Protein AF-A0A418W8T3-F1 (afdb_monomer_lite)

pLDDT: mean 77.84, std 20.05, range [25.39, 96.5]

Sequence (202 aa):
MVISIMHAPGTAYYLDAPQSYYLEGHKSAGYWIGFGQTAEALGLRTGDPVKAEAFERVFRGHHPETDEALIRPYEGRREAEDATHAAPKSVSILRGLGSPEIVAEIDAAQAAAVQASLDQVFNRHAVSRRGKQGQGAPDPASLIVAVFPHADARPTDEAIGDPHLHSHAVIMNLSRAATVHGARSTAECSTIFSGKPAASTA

Organism: NCBI:txid2320859

Structure (mmCIF, N/CA/C/O backbone):
data_AF-A0A418W8T3-F1
#
_entry.id   AF-A0A418W8T3-F1
#
loop_
_atom_site.group_PDB
_atom_site.id
_atom_site.type_symbol
_atom_site.label_atom_id
_atom_site.label_alt_id
_atom_site.label_comp_id
_atom_site.label_asym_id
_atom_site.label_entity_id
_atom_site.label_seq_id
_atom_site.pdbx_PDB_ins_code
_atom_site.Cartn_x
_atom_site.Cartn_y
_atom_site.Cartn_z
_atom_site.occupancy
_atom_site.B_iso_or_equiv
_atom_site.auth_seq_id
_atom_site.auth_comp_id
_atom_site.auth_asym_id
_atom_site.auth_atom_id
_atom_site.pdbx_PDB_model_num
ATOM 1 N N . MET A 1 1 ? 15.108 -8.557 -2.097 1.00 84.19 1 MET A N 1
ATOM 2 C CA . MET A 1 1 ? 14.234 -7.430 -1.719 1.00 84.19 1 MET A CA 1
ATOM 3 C C . MET A 1 1 ? 14.644 -6.979 -0.333 1.00 84.19 1 MET A C 1
ATOM 5 O O . MET A 1 1 ? 14.900 -7.842 0.498 1.00 84.19 1 MET A O 1
ATOM 9 N N . VAL A 1 2 ? 14.758 -5.674 -0.110 1.00 88.38 2 VAL A N 1
ATOM 10 C CA . VAL A 1 2 ? 15.019 -5.089 1.214 1.00 88.38 2 VAL A CA 1
ATOM 11 C C . VAL A 1 2 ? 13.732 -4.429 1.691 1.00 88.38 2 VAL A C 1
ATOM 13 O O . VAL A 1 2 ? 13.045 -3.800 0.889 1.00 88.38 2 VAL A O 1
ATOM 16 N N . ILE A 1 3 ? 13.396 -4.601 2.969 1.00 90.75 3 ILE A N 1
ATOM 17 C CA . ILE A 1 3 ? 12.209 -3.999 3.579 1.00 90.75 3 ILE A CA 1
ATOM 18 C C . ILE A 1 3 ? 12.666 -3.065 4.692 1.00 90.75 3 ILE A C 1
ATOM 20 O O . ILE A 1 3 ? 13.369 -3.493 5.607 1.00 90.75 3 ILE A O 1
ATOM 24 N N . SER A 1 4 ? 12.239 -1.810 4.615 1.00 89.69 4 SER A N 1
ATOM 25 C CA . SER A 1 4 ? 12.441 -0.806 5.661 1.00 89.69 4 SER A CA 1
ATOM 26 C C . SER A 1 4 ? 11.093 -0.416 6.250 1.00 89.69 4 SER A C 1
ATOM 28 O O . SER A 1 4 ? 10.119 -0.312 5.511 1.00 89.69 4 SER A O 1
ATOM 30 N N . ILE A 1 5 ? 11.033 -0.206 7.567 1.00 88.69 5 ILE A N 1
ATOM 31 C CA . ILE A 1 5 ? 9.799 0.171 8.267 1.00 88.69 5 ILE A CA 1
ATOM 32 C C . ILE A 1 5 ? 9.999 1.520 8.946 1.00 88.69 5 ILE A C 1
ATOM 34 O O . ILE A 1 5 ? 10.965 1.706 9.691 1.00 88.69 5 ILE A O 1
ATOM 38 N N . MET A 1 6 ? 9.071 2.441 8.713 1.00 88.06 6 MET A N 1
ATOM 39 C CA . MET A 1 6 ? 9.019 3.734 9.386 1.00 88.06 6 MET A CA 1
ATOM 40 C C . MET A 1 6 ? 7.578 4.170 9.633 1.00 88.06 6 MET A C 1
ATOM 42 O O . MET A 1 6 ? 6.660 3.714 8.961 1.00 88.06 6 MET A O 1
ATOM 46 N N . HIS A 1 7 ? 7.391 5.123 10.542 1.00 88.31 7 HIS A N 1
ATOM 47 C CA . HIS A 1 7 ? 6.104 5.793 10.664 1.00 88.31 7 HIS A CA 1
ATOM 48 C C . HIS A 1 7 ? 5.803 6.575 9.378 1.00 88.31 7 HIS A C 1
ATOM 50 O O . HIS A 1 7 ? 6.673 7.291 8.873 1.00 88.31 7 HIS A O 1
ATOM 56 N N . ALA A 1 8 ? 4.582 6.440 8.858 1.00 87.06 8 ALA A N 1
ATOM 57 C CA . ALA A 1 8 ? 4.179 7.108 7.628 1.00 87.06 8 ALA A CA 1
ATOM 58 C C . ALA A 1 8 ? 4.178 8.644 7.817 1.00 87.06 8 ALA A C 1
ATOM 60 O O . ALA A 1 8 ? 3.508 9.136 8.723 1.00 87.06 8 ALA A O 1
ATOM 61 N N . PRO A 1 9 ? 4.874 9.426 6.969 1.00 83.94 9 PRO A N 1
ATOM 62 C CA . PRO A 1 9 ? 5.083 10.863 7.180 1.00 83.94 9 PRO A CA 1
ATOM 63 C C . PRO A 1 9 ? 3.857 11.735 6.845 1.00 83.94 9 PRO A C 1
ATOM 65 O O . PRO A 1 9 ? 3.904 12.951 7.022 1.00 83.94 9 PRO A O 1
ATOM 68 N N . GLY A 1 10 ? 2.777 11.134 6.336 1.00 87.81 10 GLY A N 1
ATOM 69 C CA . GLY A 1 10 ? 1.546 11.807 5.917 1.00 87.81 10 GLY A CA 1
ATOM 70 C C . GLY A 1 10 ? 1.099 11.384 4.518 1.00 87.81 10 GLY A C 1
ATOM 71 O O . GLY A 1 10 ? 1.853 10.778 3.763 1.00 87.81 10 GLY A O 1
ATOM 72 N N . THR A 1 11 ? -0.142 11.703 4.155 1.00 88.69 11 THR A N 1
ATOM 73 C CA . THR A 1 11 ? -0.766 11.219 2.910 1.00 88.69 11 THR A CA 1
ATOM 74 C C . THR A 1 11 ? -0.194 11.875 1.655 1.00 88.69 11 THR A C 1
ATOM 76 O O . THR A 1 11 ? 0.017 11.188 0.657 1.00 88.69 11 THR A O 1
ATOM 79 N N . ALA A 1 12 ? 0.119 13.175 1.718 1.00 86.31 12 ALA A N 1
ATOM 80 C CA . ALA A 1 12 ? 0.691 13.944 0.609 1.00 86.31 12 ALA A CA 1
ATOM 81 C C . ALA A 1 12 ? 1.987 13.320 0.068 1.00 86.31 12 ALA A C 1
ATOM 83 O O . ALA A 1 12 ? 2.211 13.302 -1.136 1.00 86.31 12 ALA A O 1
ATOM 84 N N . TYR A 1 13 ? 2.795 12.707 0.943 1.00 84.12 13 TYR A N 1
ATOM 85 C CA . TYR A 1 13 ? 4.023 12.012 0.551 1.00 84.12 13 TYR A CA 1
ATOM 86 C C . TYR A 1 13 ? 3.788 10.916 -0.505 1.00 84.12 13 TYR A C 1
ATOM 88 O O . TYR A 1 13 ? 4.636 10.709 -1.369 1.00 84.12 13 TYR A O 1
ATOM 96 N N . TYR A 1 14 ? 2.634 10.247 -0.456 1.00 86.19 14 TYR A N 1
ATOM 97 C CA . TYR A 1 14 ? 2.269 9.169 -1.378 1.00 86.19 14 TYR A CA 1
ATOM 98 C C . TYR A 1 14 ? 1.452 9.663 -2.574 1.00 86.19 14 TYR A C 1
ATOM 100 O O . TYR A 1 14 ? 1.559 9.116 -3.668 1.00 86.19 14 TYR A O 1
ATOM 108 N N . LEU A 1 15 ? 0.614 10.682 -2.366 1.00 83.06 15 LEU A N 1
ATOM 109 C CA . LEU A 1 15 ? -0.298 11.196 -3.390 1.00 83.06 15 LEU A CA 1
ATOM 110 C C . LEU A 1 15 ? 0.385 12.155 -4.375 1.00 83.06 15 LEU A C 1
ATOM 112 O O . LEU A 1 15 ? 0.012 12.180 -5.548 1.00 83.06 15 LEU A O 1
ATOM 116 N N . ASP A 1 16 ? 1.397 12.894 -3.914 1.00 74.75 16 ASP A N 1
ATOM 117 C CA . ASP A 1 16 ? 2.119 13.900 -4.703 1.00 74.75 16 ASP A CA 1
ATOM 118 C C . ASP A 1 16 ? 3.418 13.354 -5.319 1.00 74.75 16 ASP A C 1
ATOM 120 O O . ASP A 1 16 ? 4.233 14.122 -5.838 1.00 74.75 16 ASP A O 1
ATOM 124 N N . ALA A 1 17 ? 3.642 12.036 -5.261 1.00 63.00 17 ALA A N 1
ATOM 125 C CA . ALA A 1 17 ? 4.843 11.428 -5.816 1.00 63.00 17 ALA A CA 1
ATOM 126 C C . ALA A 1 17 ? 4.962 11.763 -7.322 1.00 63.00 17 ALA A C 1
ATOM 128 O O . ALA A 1 17 ? 4.008 11.550 -8.083 1.00 63.00 17 ALA A O 1
ATOM 129 N N . PRO A 1 18 ? 6.104 12.328 -7.764 1.00 55.75 18 PRO A N 1
ATOM 130 C CA . PRO A 1 18 ? 6.276 12.758 -9.143 1.00 55.75 18 PRO A CA 1
ATOM 131 C C . PRO A 1 18 ? 6.138 11.573 -10.103 1.00 55.75 18 PRO A C 1
ATOM 133 O O . PRO A 1 18 ? 6.501 10.442 -9.778 1.00 55.75 18 PRO A O 1
ATOM 136 N N . GLN A 1 19 ? 5.607 11.841 -11.300 1.00 55.88 19 GLN A N 1
ATOM 137 C CA . GLN A 1 19 ? 5.562 10.842 -12.366 1.00 55.88 19 GLN A CA 1
ATOM 138 C C . GLN A 1 19 ? 6.975 10.338 -12.644 1.00 55.88 19 GLN A C 1
ATOM 140 O O . GLN A 1 19 ? 7.906 11.134 -12.772 1.00 55.88 19 GLN A O 1
ATOM 145 N N . SER A 1 20 ? 7.115 9.019 -12.728 1.00 52.62 20 SER A N 1
ATOM 146 C CA . SER A 1 20 ? 8.399 8.422 -13.055 1.00 52.62 20 SER A CA 1
ATOM 147 C C . SER A 1 20 ? 8.806 8.841 -14.464 1.00 52.62 20 SER A C 1
ATOM 149 O O . SER A 1 20 ? 8.038 8.694 -15.410 1.00 52.62 20 SER A O 1
ATOM 151 N N . TYR A 1 21 ? 10.011 9.389 -14.595 1.00 45.41 21 TYR A N 1
ATOM 152 C CA . TYR A 1 21 ? 10.530 9.892 -15.868 1.00 45.41 21 TYR A CA 1
ATOM 153 C C . TYR A 1 21 ? 10.888 8.743 -16.825 1.00 45.41 21 TYR A C 1
ATOM 155 O O . TYR A 1 21 ? 10.818 8.902 -18.039 1.00 45.41 21 TYR A O 1
ATOM 163 N N . TYR A 1 22 ? 11.201 7.560 -16.282 1.00 48.03 22 TYR A N 1
ATOM 164 C CA . TYR A 1 22 ? 11.396 6.320 -17.047 1.00 48.03 22 TYR A CA 1
ATOM 165 C C . TYR A 1 22 ? 10.073 5.643 -17.433 1.00 48.03 22 TYR A C 1
ATOM 167 O O . TYR A 1 22 ? 10.073 4.644 -18.150 1.00 48.03 22 TYR A O 1
ATOM 175 N N . LEU A 1 23 ? 8.944 6.162 -16.947 1.00 52.69 23 LEU A N 1
ATOM 176 C CA . LEU A 1 23 ? 7.606 5.685 -17.258 1.00 52.69 23 LEU A CA 1
ATOM 177 C C . LEU A 1 23 ? 6.847 6.783 -17.993 1.00 52.69 23 LEU A C 1
ATOM 179 O O . LEU A 1 23 ? 6.139 7.587 -17.387 1.00 52.69 23 LEU A O 1
ATOM 183 N N . GLU A 1 24 ? 6.941 6.794 -19.320 1.00 40.78 24 GLU A N 1
ATOM 184 C CA . GLU A 1 24 ? 6.009 7.574 -20.130 1.00 40.78 24 GLU A CA 1
ATOM 185 C C . GLU A 1 24 ? 4.562 7.149 -19.795 1.00 40.78 24 GLU A C 1
ATOM 187 O O . GLU A 1 24 ? 4.090 6.087 -20.190 1.00 40.78 24 GLU A O 1
ATOM 192 N N . GLY A 1 25 ? 3.840 7.980 -19.034 1.00 40.31 25 GLY A N 1
ATOM 193 C CA . GLY A 1 25 ? 2.374 8.001 -19.036 1.00 40.31 25 GLY A CA 1
ATOM 194 C C . GLY A 1 25 ? 1.603 7.282 -17.921 1.00 40.31 25 GLY A C 1
ATOM 195 O O . GLY A 1 25 ? 0.379 7.410 -17.902 1.00 40.31 25 GLY A O 1
ATOM 196 N N . HIS A 1 26 ? 2.225 6.607 -16.949 1.00 40.75 26 HIS A N 1
ATOM 197 C CA . HIS A 1 26 ? 1.463 5.882 -15.915 1.00 40.75 26 HIS A CA 1
ATOM 198 C C . HIS A 1 26 ? 1.590 6.506 -14.516 1.00 40.75 26 HIS A C 1
ATOM 200 O O . HIS A 1 26 ? 2.509 6.206 -13.759 1.00 40.75 26 HIS A O 1
ATOM 206 N N . LYS A 1 27 ? 0.604 7.334 -14.125 1.00 49.41 27 LYS A N 1
ATOM 207 C CA . LYS A 1 27 ? 0.299 7.538 -12.698 1.00 49.41 27 LYS A CA 1
ATOM 208 C C . LYS A 1 27 ? -0.245 6.213 -12.175 1.00 49.41 27 LYS A C 1
ATOM 210 O O . LYS A 1 27 ? -1.415 5.911 -12.406 1.00 49.41 27 LYS A O 1
ATOM 215 N N . SER A 1 28 ? 0.576 5.415 -11.502 1.00 53.84 28 SER A N 1
ATOM 216 C CA . SER A 1 28 ? 0.028 4.307 -10.729 1.00 53.84 28 SER A CA 1
ATOM 217 C C . SER A 1 28 ? -0.728 4.912 -9.551 1.00 53.84 28 SER A C 1
ATOM 219 O O . SER A 1 28 ? -0.133 5.217 -8.520 1.00 53.84 28 SER A O 1
ATOM 221 N 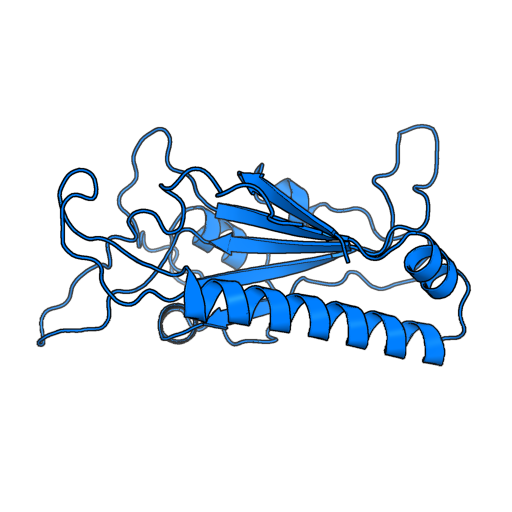N . ALA A 1 29 ? -2.043 5.093 -9.694 1.00 70.38 29 ALA A N 1
ATOM 222 C CA . ALA A 1 29 ? -2.899 5.151 -8.519 1.00 70.38 29 ALA A CA 1
ATOM 223 C C . ALA A 1 29 ? -2.557 3.904 -7.694 1.00 70.38 29 ALA A C 1
ATOM 225 O O . ALA A 1 29 ? -2.534 2.803 -8.246 1.00 70.38 29 ALA A O 1
ATOM 226 N N . GLY A 1 30 ? -2.182 4.071 -6.424 1.00 88.88 30 GLY A N 1
ATOM 227 C CA . GLY A 1 30 ? -1.897 2.927 -5.559 1.00 88.88 30 GLY A CA 1
ATOM 228 C C . GLY A 1 30 ? -3.081 1.956 -5.525 1.00 88.88 30 GLY A C 1
ATOM 229 O O . GLY A 1 30 ? -4.161 2.271 -6.020 1.00 88.88 30 GLY A O 1
ATOM 230 N N . TYR A 1 31 ? -2.922 0.787 -4.925 1.00 94.62 31 TYR A N 1
ATOM 231 C CA . TYR A 1 31 ? -4.007 -0.190 -4.803 1.00 94.62 31 TYR A CA 1
ATOM 232 C C . TYR A 1 31 ? -4.175 -0.662 -3.364 1.00 94.62 31 TYR A C 1
ATOM 234 O O . TYR A 1 31 ? -3.232 -0.654 -2.571 1.00 94.62 31 TYR A O 1
ATOM 242 N N . TRP A 1 32 ? -5.397 -1.050 -3.011 1.00 96.12 32 TRP A N 1
ATOM 243 C CA . TRP A 1 32 ? -5.692 -1.582 -1.686 1.00 96.12 32 TRP A CA 1
ATOM 244 C C . TRP A 1 32 ? -5.327 -3.061 -1.579 1.00 96.12 32 TRP A C 1
ATOM 246 O O . TRP A 1 32 ? -5.514 -3.833 -2.519 1.00 96.12 32 TRP A O 1
ATOM 256 N N . ILE A 1 33 ? -4.882 -3.472 -0.395 1.00 96.44 33 ILE A N 1
ATOM 257 C CA . ILE A 1 33 ? -4.832 -4.866 0.042 1.00 96.44 33 ILE A CA 1
ATOM 258 C C . ILE A 1 33 ? -5.527 -4.951 1.402 1.00 96.44 33 ILE A C 1
ATOM 260 O O . ILE A 1 33 ? -5.154 -4.264 2.356 1.00 96.44 33 ILE A O 1
ATOM 264 N N . GLY A 1 34 ? -6.558 -5.787 1.482 1.00 93.69 34 GLY A N 1
ATOM 265 C CA . GLY A 1 34 ? -7.292 -6.074 2.707 1.00 93.69 34 GLY A CA 1
ATOM 266 C C . GLY A 1 34 ? -6.943 -7.441 3.285 1.00 93.69 34 GLY A C 1
ATOM 267 O O . GLY A 1 34 ? -6.899 -8.432 2.561 1.00 93.69 34 GLY A O 1
ATOM 268 N N . PHE A 1 35 ? -6.765 -7.495 4.603 1.00 89.94 35 PHE A N 1
ATOM 269 C CA . PHE A 1 35 ? -6.620 -8.726 5.373 1.00 89.94 35 PHE A CA 1
ATOM 270 C C . PHE A 1 35 ? -7.688 -8.791 6.457 1.00 89.94 35 PHE A C 1
ATOM 272 O O . PHE A 1 35 ? -7.831 -7.863 7.259 1.00 89.94 35 PHE A O 1
ATOM 279 N N . GLY A 1 36 ? -8.423 -9.898 6.507 1.00 86.44 36 GLY A N 1
ATOM 280 C CA . GLY A 1 36 ? -9.580 -10.025 7.384 1.00 86.44 36 GLY A CA 1
ATOM 281 C C . GLY A 1 36 ? -10.720 -9.080 6.985 1.00 86.44 36 GLY A C 1
ATOM 282 O O . GLY A 1 36 ? -10.881 -8.719 5.824 1.00 86.44 36 GLY A O 1
ATOM 283 N N . GLN A 1 37 ? -11.532 -8.686 7.960 1.00 83.56 37 GLN A N 1
ATOM 284 C CA . GLN A 1 37 ? -12.863 -8.111 7.727 1.00 83.56 37 GLN A CA 1
ATOM 285 C C . GLN A 1 37 ? -12.901 -6.575 7.656 1.00 83.56 37 GLN A C 1
ATOM 287 O O . GLN A 1 37 ? -13.933 -6.002 7.310 1.00 83.56 37 GLN A O 1
ATOM 292 N N . THR A 1 38 ? -11.820 -5.872 8.029 1.00 86.50 38 THR A N 1
ATOM 293 C CA . THR A 1 38 ? -11.839 -4.395 8.085 1.00 86.50 38 THR A CA 1
ATOM 294 C C . THR A 1 38 ? -12.054 -3.788 6.707 1.00 86.50 38 THR A C 1
ATOM 296 O O . THR A 1 38 ? -12.900 -2.912 6.574 1.00 86.50 38 THR A O 1
ATOM 299 N N . ALA A 1 39 ? -11.303 -4.245 5.702 1.00 90.19 39 ALA A N 1
ATOM 300 C CA . ALA A 1 39 ? -11.353 -3.682 4.356 1.00 90.19 39 ALA A CA 1
ATOM 301 C C . ALA A 1 39 ? -12.748 -3.857 3.735 1.00 90.19 39 ALA A C 1
ATOM 303 O O . ALA A 1 39 ? -13.360 -2.879 3.311 1.00 90.19 39 ALA A O 1
ATOM 304 N N . GLU A 1 40 ? -13.295 -5.075 3.809 1.00 88.75 40 GLU A N 1
ATOM 305 C CA . GLU A 1 40 ? -14.645 -5.404 3.338 1.00 88.75 40 GLU A CA 1
ATOM 306 C C . GLU A 1 40 ? -15.715 -4.537 4.012 1.00 88.75 40 GLU A C 1
ATOM 308 O O . GLU A 1 40 ? -16.553 -3.942 3.339 1.00 88.75 40 GLU A O 1
ATOM 313 N N . ALA A 1 41 ? -15.651 -4.385 5.336 1.00 87.31 41 ALA A N 1
ATOM 314 C CA . ALA A 1 41 ? -16.610 -3.575 6.080 1.00 87.31 41 ALA A CA 1
ATOM 315 C C . ALA A 1 41 ? -16.510 -2.063 5.805 1.00 87.31 41 ALA A C 1
ATOM 317 O O . ALA A 1 41 ? -17.411 -1.327 6.200 1.00 87.31 41 ALA A O 1
ATOM 318 N N . LEU A 1 42 ? -15.423 -1.601 5.181 1.00 88.81 42 LEU A N 1
ATOM 319 C CA . LEU A 1 42 ? -15.253 -0.225 4.707 1.00 88.81 42 LEU A CA 1
ATOM 320 C C . LEU A 1 42 ? -15.481 -0.092 3.193 1.00 88.81 42 LEU A C 1
ATOM 322 O O . LEU A 1 42 ? -15.266 0.987 2.646 1.00 88.81 42 LEU A O 1
ATOM 326 N N . GLY A 1 43 ? -15.872 -1.172 2.508 1.00 92.62 43 GLY A N 1
ATOM 327 C CA . GLY A 1 43 ? -16.051 -1.185 1.056 1.00 92.62 43 GLY A CA 1
ATOM 328 C C . GLY A 1 43 ? -14.745 -1.083 0.257 1.00 92.62 43 GLY A C 1
ATOM 329 O O . GLY A 1 43 ? -14.784 -0.780 -0.932 1.00 92.62 43 GLY A O 1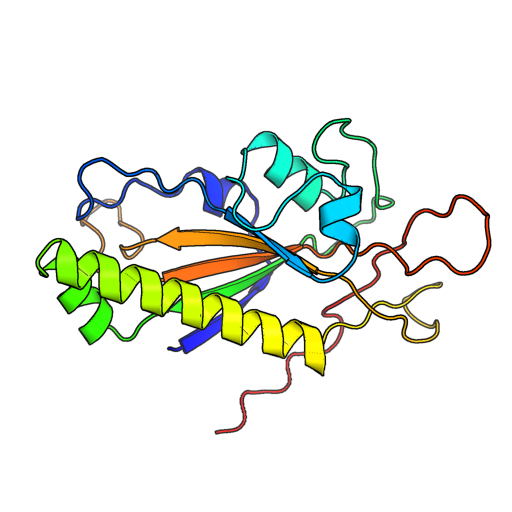
ATOM 330 N N . LEU A 1 44 ? -13.587 -1.329 0.879 1.00 93.50 44 LEU A N 1
ATOM 331 C CA . LEU A 1 44 ? -12.277 -1.300 0.224 1.00 93.50 44 LEU A CA 1
ATOM 332 C C . LEU A 1 44 ? -11.905 -2.717 -0.221 1.00 93.50 44 LEU A C 1
ATOM 334 O O . LEU A 1 44 ? -11.637 -3.580 0.616 1.00 93.50 44 LEU A O 1
ATOM 338 N N . ARG A 1 45 ? -11.892 -2.980 -1.531 1.00 94.25 45 ARG A N 1
ATOM 339 C CA . ARG A 1 45 ? -11.579 -4.316 -2.064 1.00 94.25 45 ARG A CA 1
ATOM 340 C C . ARG A 1 45 ? -10.115 -4.406 -2.473 1.00 94.25 45 ARG A C 1
ATOM 342 O O . ARG A 1 45 ? -9.554 -3.457 -3.015 1.00 94.25 45 ARG A O 1
ATOM 349 N N . THR A 1 46 ? -9.500 -5.564 -2.244 1.00 94.62 46 THR A N 1
ATOM 350 C CA . THR A 1 46 ? -8.128 -5.823 -2.697 1.00 94.62 46 THR A CA 1
ATOM 351 C C . THR A 1 46 ? -8.026 -5.655 -4.213 1.00 94.62 46 THR A C 1
ATOM 353 O O . THR A 1 46 ? -8.837 -6.207 -4.954 1.00 94.62 46 THR A O 1
ATOM 356 N N . GLY A 1 47 ? -7.031 -4.891 -4.660 1.00 92.56 47 GLY A N 1
ATOM 357 C CA . GLY A 1 47 ? -6.802 -4.549 -6.063 1.00 92.56 47 GLY A CA 1
ATOM 358 C C . GLY A 1 47 ? -7.552 -3.306 -6.552 1.00 92.56 47 GLY A C 1
ATOM 359 O O . GLY A 1 47 ? -7.216 -2.802 -7.622 1.00 92.56 47 GLY A O 1
ATOM 360 N N . ASP A 1 48 ? -8.516 -2.768 -5.792 1.00 93.31 48 ASP A N 1
ATOM 361 C CA . ASP A 1 48 ? -9.161 -1.506 -6.168 1.00 93.31 48 ASP A CA 1
ATOM 362 C C . ASP A 1 48 ? -8.157 -0.342 -6.077 1.00 93.31 48 ASP A C 1
ATOM 364 O O . ASP A 1 48 ? -7.337 -0.301 -5.149 1.00 93.31 48 ASP A O 1
ATOM 368 N N . PRO A 1 49 ? -8.242 0.642 -6.993 1.00 92.94 49 PRO A N 1
ATOM 369 C CA . PRO A 1 49 ? -7.377 1.808 -6.957 1.00 92.94 49 PRO A CA 1
ATOM 370 C C . PRO A 1 49 ? -7.648 2.668 -5.718 1.00 92.94 49 PRO A C 1
ATOM 372 O O . PRO A 1 49 ? -8.788 2.907 -5.305 1.00 92.94 49 PRO A O 1
ATOM 375 N N . VAL A 1 50 ? -6.572 3.201 -5.158 1.00 93.19 50 VAL A N 1
ATOM 376 C CA . VAL A 1 50 ? -6.576 4.125 -4.035 1.00 93.19 50 VAL A CA 1
ATOM 377 C C . VAL A 1 50 ? -7.006 5.500 -4.534 1.00 93.19 50 VAL A C 1
ATOM 379 O O . VAL A 1 50 ? -6.296 6.172 -5.281 1.00 93.19 50 VAL A O 1
ATOM 382 N N . LYS A 1 51 ? -8.188 5.939 -4.096 1.00 92.25 51 LYS A N 1
ATOM 383 C CA . LYS A 1 51 ? -8.650 7.320 -4.271 1.00 92.25 51 LYS A CA 1
ATOM 384 C C . LYS A 1 51 ? -8.036 8.195 -3.179 1.00 92.25 51 LYS A C 1
ATOM 386 O O . LYS A 1 51 ? -8.088 7.811 -2.011 1.00 92.25 51 LYS A O 1
ATOM 391 N N . ALA A 1 52 ? -7.531 9.373 -3.548 1.00 90.62 52 ALA A N 1
ATOM 392 C CA . ALA A 1 52 ? -6.881 10.313 -2.628 1.00 90.62 52 ALA A CA 1
ATOM 393 C C . ALA A 1 52 ? -7.728 10.597 -1.375 1.00 90.62 52 ALA A C 1
ATOM 395 O O . ALA A 1 52 ? -7.290 10.346 -0.258 1.00 90.62 52 ALA A O 1
ATOM 396 N N . GLU A 1 53 ? -8.982 11.006 -1.562 1.00 92.19 53 GLU A N 1
ATOM 397 C CA . GLU A 1 53 ? -9.882 11.352 -0.456 1.00 92.19 53 GLU A CA 1
ATOM 398 C C . GLU A 1 53 ? -10.168 10.159 0.473 1.00 92.19 53 GLU A C 1
ATOM 400 O O . GLU A 1 53 ? -10.130 10.288 1.696 1.00 92.19 53 GLU A O 1
ATOM 405 N N . ALA A 1 54 ? -10.378 8.965 -0.093 1.00 93.75 54 ALA A N 1
ATOM 406 C CA . ALA A 1 54 ? -10.580 7.748 0.691 1.00 93.75 54 ALA A CA 1
ATOM 407 C C . ALA A 1 54 ? -9.325 7.384 1.502 1.00 93.75 54 ALA A C 1
ATOM 409 O O . ALA A 1 54 ? -9.431 7.041 2.679 1.00 93.75 54 ALA A O 1
ATOM 410 N N . PHE A 1 55 ? -8.140 7.492 0.895 1.00 94.31 55 PHE A N 1
ATOM 411 C CA . PHE A 1 55 ? -6.865 7.254 1.569 1.00 94.31 55 PHE A CA 1
ATOM 412 C C . PHE A 1 55 ? -6.658 8.211 2.738 1.00 94.31 55 PHE A C 1
ATOM 414 O O . PHE A 1 55 ? -6.372 7.769 3.847 1.00 94.31 55 PHE A O 1
ATOM 421 N N . GLU A 1 56 ? -6.871 9.508 2.521 1.00 94.19 56 GLU A N 1
ATOM 422 C CA . GLU A 1 56 ? -6.713 10.517 3.564 1.00 94.19 56 GLU A CA 1
ATOM 423 C C . GLU A 1 56 ? -7.674 10.328 4.736 1.00 94.19 56 GLU A C 1
ATOM 425 O O . GLU A 1 56 ? -7.295 10.552 5.889 1.00 94.19 56 GLU A O 1
ATOM 430 N N . ARG A 1 57 ? -8.922 9.940 4.460 1.00 94.50 57 ARG A N 1
ATOM 431 C CA . ARG A 1 57 ? -9.916 9.643 5.498 1.00 94.50 57 ARG A CA 1
ATOM 432 C C . ARG A 1 57 ? -9.505 8.430 6.316 1.00 94.50 57 ARG A C 1
ATOM 434 O O . ARG A 1 57 ? -9.414 8.515 7.539 1.00 94.50 57 ARG A O 1
ATOM 441 N N . VAL A 1 58 ? -9.166 7.326 5.654 1.00 93.12 58 VAL A N 1
ATOM 442 C CA . VAL A 1 58 ? -8.743 6.095 6.337 1.00 93.12 58 VAL A CA 1
ATOM 443 C C . VAL A 1 58 ? -7.472 6.329 7.159 1.00 93.12 58 VAL A C 1
ATOM 445 O O . VAL A 1 58 ? -7.411 5.900 8.311 1.00 93.12 58 VAL A O 1
ATOM 448 N N . PHE A 1 59 ? -6.504 7.085 6.632 1.00 92.31 59 PHE A N 1
ATOM 449 C CA . PHE A 1 59 ? -5.276 7.464 7.340 1.00 92.31 59 PHE A CA 1
ATOM 450 C C . PHE A 1 59 ? -5.585 8.203 8.654 1.00 92.31 59 PHE A C 1
ATOM 452 O O . PHE A 1 59 ? -5.076 7.861 9.728 1.00 92.31 59 PHE A O 1
ATOM 459 N N . ARG A 1 60 ? -6.527 9.152 8.614 1.00 90.50 60 ARG A N 1
ATOM 460 C CA . ARG A 1 60 ? -7.021 9.883 9.794 1.00 90.50 60 ARG A CA 1
ATOM 461 C C . ARG A 1 60 ? -7.900 9.042 10.731 1.00 90.50 60 ARG A C 1
ATOM 463 O O . ARG A 1 60 ? -8.188 9.483 11.838 1.00 90.50 60 ARG A O 1
ATOM 470 N N . GLY A 1 61 ? -8.266 7.819 10.346 1.00 89.75 61 GLY A N 1
ATOM 471 C CA . GLY A 1 61 ? -9.115 6.926 11.137 1.00 89.75 61 GLY A CA 1
ATOM 472 C C . GLY A 1 61 ? -10.613 7.143 10.907 1.00 89.75 61 GLY A C 1
ATOM 473 O O . GLY A 1 61 ? -11.401 6.971 11.835 1.00 89.75 61 GLY A O 1
ATOM 474 N N . HIS A 1 62 ? -11.000 7.547 9.697 1.00 91.44 62 HIS A N 1
ATOM 475 C CA . HIS A 1 62 ? -12.376 7.816 9.280 1.00 91.44 62 HIS A CA 1
ATOM 476 C C . HIS A 1 62 ? -12.843 6.836 8.197 1.00 91.44 62 HIS A C 1
ATOM 478 O O . HIS A 1 62 ? -12.038 6.210 7.502 1.00 91.44 62 HIS A O 1
ATOM 484 N N . HIS A 1 63 ? -14.160 6.703 8.044 1.00 92.38 63 HIS A N 1
ATOM 485 C CA . HIS A 1 63 ? -14.765 5.905 6.986 1.00 92.38 63 HIS A CA 1
ATOM 486 C C . HIS A 1 63 ? -14.449 6.518 5.608 1.00 92.38 63 HIS A C 1
ATOM 488 O O . HIS A 1 63 ? -14.643 7.722 5.428 1.00 92.38 63 HIS A O 1
ATOM 494 N N . PRO A 1 64 ? -14.012 5.725 4.607 1.00 93.56 64 PRO A N 1
ATOM 495 C CA . PRO A 1 64 ? -13.553 6.254 3.316 1.00 93.56 64 PRO A CA 1
ATOM 496 C C . PRO A 1 64 ? -14.634 7.033 2.550 1.00 93.56 64 PRO A C 1
ATOM 498 O O . PRO A 1 64 ? -14.331 8.024 1.888 1.00 93.56 64 PRO A O 1
ATOM 501 N N . GLU A 1 65 ? -15.897 6.613 2.652 1.00 93.44 65 GLU A N 1
ATOM 502 C CA . GLU A 1 65 ? -17.016 7.259 1.947 1.00 93.44 65 GLU A CA 1
ATOM 503 C C . GLU A 1 65 ? -17.743 8.334 2.768 1.00 93.44 65 GLU A C 1
ATOM 505 O O . GLU A 1 65 ? -17.917 9.449 2.286 1.00 93.44 65 GLU A O 1
ATOM 510 N N . THR A 1 66 ? -18.169 8.017 3.996 1.00 93.00 66 THR A N 1
ATOM 511 C CA . THR A 1 66 ? -19.023 8.892 4.818 1.00 93.00 66 THR A CA 1
ATOM 512 C C . THR A 1 66 ? -18.259 9.891 5.683 1.00 93.00 66 THR A C 1
ATOM 514 O O . THR A 1 66 ? -18.888 10.766 6.270 1.00 93.00 66 THR A O 1
ATOM 517 N N . ASP A 1 67 ? -16.935 9.748 5.797 1.00 93.75 67 ASP A N 1
ATOM 518 C CA . ASP A 1 67 ? -16.077 10.532 6.697 1.00 93.75 67 ASP A CA 1
ATOM 519 C C . ASP A 1 67 ? -16.430 10.408 8.194 1.00 93.75 67 ASP A C 1
ATOM 521 O O . ASP A 1 67 ? -15.981 11.193 9.030 1.00 93.75 67 ASP A O 1
ATOM 525 N N . GLU A 1 68 ? -17.227 9.403 8.566 1.00 89.25 68 GLU A N 1
ATOM 526 C CA . GLU A 1 68 ? -17.539 9.121 9.965 1.00 89.25 68 GLU A CA 1
ATOM 527 C C . GLU A 1 68 ? -16.274 8.672 10.710 1.00 89.25 68 GLU A C 1
ATOM 529 O O . GLU A 1 68 ? -15.542 7.796 10.244 1.00 89.25 68 GLU A O 1
ATOM 534 N N . ALA A 1 69 ? -16.024 9.245 11.889 1.00 86.81 69 ALA A N 1
ATOM 535 C CA . ALA A 1 69 ? -14.886 8.868 12.718 1.00 86.81 69 ALA A CA 1
ATOM 536 C C . ALA A 1 69 ? -15.017 7.410 13.199 1.00 86.81 69 ALA A C 1
ATOM 538 O O . ALA A 1 69 ? -15.940 7.060 13.934 1.00 86.81 69 ALA A O 1
ATOM 539 N N . LEU A 1 70 ? -14.057 6.563 12.822 1.00 83.19 70 LEU A N 1
ATOM 540 C CA . LEU A 1 70 ? -13.985 5.158 13.243 1.00 83.19 70 LEU A CA 1
ATOM 541 C C . LEU A 1 70 ? -13.144 4.986 14.510 1.00 83.19 70 LEU A C 1
ATOM 543 O O . LEU A 1 70 ? -13.318 4.020 15.253 1.00 83.19 70 LEU A O 1
ATOM 547 N N . ILE A 1 71 ? -12.226 5.924 14.747 1.00 78.88 71 ILE A N 1
ATOM 548 C CA . ILE A 1 71 ? -11.334 5.966 15.902 1.00 78.88 71 ILE A CA 1
ATOM 549 C C . ILE A 1 71 ? -11.570 7.281 16.645 1.00 78.88 71 ILE A C 1
ATOM 551 O O . ILE A 1 71 ? -11.756 8.334 16.037 1.00 78.88 71 ILE A O 1
ATOM 555 N N . ARG A 1 72 ? -11.539 7.238 17.980 1.00 77.00 72 ARG A N 1
ATOM 556 C CA . ARG A 1 72 ? -11.553 8.462 18.790 1.00 77.00 72 ARG A CA 1
ATOM 557 C C . ARG A 1 72 ? -10.228 9.211 18.618 1.00 77.00 72 ARG A C 1
ATOM 559 O O . ARG A 1 72 ? -9.181 8.590 18.799 1.00 77.00 72 ARG A O 1
ATOM 566 N N . PRO A 1 73 ? -10.243 10.519 18.327 1.00 73.94 73 PRO A N 1
ATOM 567 C CA . PRO A 1 73 ? -9.014 11.287 18.192 1.00 73.94 73 PRO A CA 1
ATOM 568 C C . PRO A 1 73 ? -8.280 11.372 19.535 1.00 73.94 73 PRO A C 1
ATOM 570 O O . PRO A 1 73 ? -8.896 11.571 20.584 1.00 73.94 73 PRO A O 1
ATOM 573 N N . TYR A 1 74 ? -6.958 11.228 19.496 1.00 77.44 74 TYR A N 1
ATOM 574 C CA . TYR A 1 74 ? -6.063 11.471 20.624 1.00 77.44 74 TYR A CA 1
ATOM 575 C C . TYR A 1 74 ? -4.709 11.968 20.108 1.00 77.44 74 TYR A C 1
ATOM 577 O O . TYR A 1 74 ? -4.316 11.677 18.978 1.00 77.44 74 TYR A O 1
ATOM 585 N N . GLU A 1 75 ? -4.008 12.745 20.930 1.00 79.19 75 GLU A N 1
ATOM 586 C CA . GLU A 1 75 ? -2.724 13.343 20.567 1.00 79.19 75 GLU A CA 1
ATOM 587 C C . GLU A 1 75 ? -1.616 12.284 20.461 1.00 79.19 75 GLU A C 1
ATOM 589 O O . GLU A 1 75 ? -1.545 11.357 21.270 1.00 79.19 75 GLU A O 1
ATOM 594 N N . GLY A 1 76 ? -0.750 12.411 19.450 1.00 77.88 76 GLY A N 1
ATOM 595 C CA . GLY A 1 76 ? 0.345 11.465 19.217 1.00 77.88 76 GLY A CA 1
ATOM 596 C C . GLY A 1 76 ? -0.109 10.093 18.709 1.00 77.88 76 GLY A C 1
ATOM 597 O O . GLY A 1 76 ? 0.611 9.103 18.877 1.00 77.88 76 GLY A O 1
ATOM 598 N N . ARG A 1 77 ? -1.305 10.004 18.109 1.00 80.56 77 ARG A N 1
ATOM 599 C CA . ARG A 1 77 ? -1.728 8.810 17.371 1.00 80.56 77 ARG A CA 1
ATOM 600 C C . ARG A 1 77 ? -0.694 8.491 16.290 1.00 80.56 77 ARG A C 1
ATOM 602 O O . ARG A 1 77 ? -0.194 9.378 15.622 1.00 80.56 77 ARG A O 1
ATOM 609 N N . ARG A 1 78 ? -0.404 7.199 16.122 1.00 85.00 78 ARG A N 1
ATOM 610 C CA . ARG A 1 78 ? 0.280 6.688 14.933 1.00 85.00 78 ARG A CA 1
ATOM 611 C C . ARG A 1 78 ? -0.772 6.240 13.936 1.00 85.00 78 ARG A C 1
ATOM 613 O O . ARG A 1 78 ? -1.483 5.273 14.202 1.00 85.00 78 ARG A O 1
ATOM 620 N N . GLU A 1 79 ? -0.898 6.959 12.835 1.00 88.81 79 GLU A N 1
ATOM 621 C CA . GLU A 1 79 ? -1.906 6.755 11.795 1.00 88.81 79 GLU A CA 1
ATOM 622 C C . GLU A 1 79 ? -1.655 5.474 11.002 1.00 88.81 79 GLU A C 1
ATOM 624 O O . GLU A 1 79 ? -2.576 4.687 10.776 1.00 88.81 79 GLU A O 1
ATOM 629 N N . ALA A 1 80 ? -0.399 5.271 10.607 1.00 90.62 80 ALA A N 1
ATOM 630 C CA . ALA A 1 80 ? 0.053 4.148 9.807 1.00 90.62 80 ALA A CA 1
ATOM 631 C C . ALA A 1 80 ? 1.562 3.916 9.985 1.00 90.62 80 ALA A C 1
ATOM 633 O O . ALA A 1 80 ? 2.309 4.803 10.419 1.00 90.62 80 ALA A O 1
ATOM 634 N N . GLU A 1 81 ? 1.995 2.716 9.616 1.00 91.19 81 GLU A N 1
ATOM 635 C CA . GLU A 1 81 ? 3.400 2.391 9.375 1.00 91.19 81 GLU A CA 1
ATOM 636 C C . GLU A 1 81 ? 3.587 2.153 7.871 1.00 91.19 81 GLU A C 1
ATOM 638 O O . GLU A 1 81 ? 2.715 1.600 7.202 1.00 91.19 81 GLU A O 1
ATOM 643 N N . ASP A 1 82 ? 4.723 2.577 7.339 1.00 92.69 82 ASP A N 1
ATOM 644 C CA . ASP A 1 82 ? 5.139 2.366 5.960 1.00 92.69 82 ASP A CA 1
ATOM 645 C C . ASP A 1 82 ? 6.194 1.267 5.925 1.00 92.69 82 ASP A C 1
ATOM 647 O O . ASP A 1 82 ? 7.289 1.428 6.470 1.00 92.69 82 ASP A O 1
ATOM 651 N N . ALA A 1 83 ? 5.847 0.146 5.298 1.00 94.25 83 ALA A N 1
ATOM 652 C CA . ALA A 1 83 ? 6.800 -0.880 4.922 1.00 94.25 83 ALA A CA 1
ATOM 653 C C . ALA A 1 83 ? 7.199 -0.653 3.461 1.00 94.25 83 ALA A C 1
ATOM 655 O O . ALA A 1 83 ? 6.439 -0.965 2.546 1.00 94.25 83 ALA A O 1
ATOM 656 N N . THR A 1 84 ? 8.394 -0.113 3.239 1.00 94.19 84 THR A N 1
ATOM 657 C CA . THR A 1 84 ? 8.907 0.134 1.892 1.00 94.19 84 THR A CA 1
ATOM 658 C C . THR A 1 84 ? 9.676 -1.083 1.389 1.00 94.19 84 THR A C 1
ATOM 660 O O . THR A 1 84 ? 10.719 -1.443 1.942 1.00 94.19 84 THR A O 1
ATOM 663 N N . HIS A 1 85 ? 9.184 -1.699 0.317 1.00 95.50 85 HIS A N 1
ATOM 664 C CA . HIS A 1 85 ? 9.786 -2.857 -0.343 1.00 95.50 85 HIS A CA 1
ATOM 665 C C . HIS A 1 85 ? 10.644 -2.406 -1.515 1.00 95.50 85 HIS A C 1
ATOM 667 O O . HIS A 1 85 ? 10.120 -2.131 -2.590 1.00 95.50 85 HIS A O 1
ATOM 673 N N . ALA A 1 86 ? 11.960 -2.352 -1.337 1.00 95.00 86 ALA A N 1
ATOM 674 C CA . ALA A 1 86 ? 12.892 -1.977 -2.395 1.00 95.00 86 ALA A CA 1
ATOM 675 C C . ALA A 1 86 ? 13.455 -3.213 -3.114 1.00 95.00 86 ALA A C 1
ATOM 677 O O . ALA A 1 86 ? 13.993 -4.148 -2.494 1.00 95.00 86 ALA A O 1
ATOM 678 N N . ALA A 1 87 ? 13.357 -3.216 -4.442 1.00 95.25 87 ALA A N 1
ATOM 679 C CA . ALA A 1 87 ? 14.023 -4.203 -5.276 1.00 95.25 87 ALA A CA 1
ATOM 680 C C . ALA A 1 87 ? 15.546 -3.957 -5.282 1.00 95.25 87 ALA A C 1
ATOM 682 O O . ALA A 1 87 ? 15.998 -2.820 -5.126 1.00 95.25 87 ALA A O 1
ATOM 683 N N . PRO A 1 88 ? 16.380 -4.994 -5.492 1.00 94.94 88 PRO A N 1
ATOM 684 C CA . PRO A 1 88 ? 17.808 -4.791 -5.720 1.00 94.94 88 PRO A CA 1
ATOM 685 C C . PRO A 1 88 ? 18.062 -3.802 -6.866 1.00 94.94 88 PRO A C 1
ATOM 687 O O . PRO A 1 88 ? 17.324 -3.778 -7.855 1.00 94.94 88 PRO A O 1
ATOM 690 N N . LYS A 1 89 ? 19.140 -3.013 -6.776 1.00 92.88 89 LYS A N 1
ATOM 691 C CA . LYS A 1 89 ? 19.455 -1.990 -7.788 1.00 92.88 89 LYS A CA 1
ATOM 692 C C . LYS A 1 89 ? 19.588 -2.573 -9.198 1.00 92.88 89 LYS A C 1
ATOM 694 O O . LYS A 1 89 ? 19.112 -1.962 -10.146 1.00 92.88 89 LYS A O 1
ATOM 699 N N . SER A 1 90 ? 20.159 -3.771 -9.336 1.00 95.12 90 SER A N 1
ATOM 700 C CA . SER A 1 90 ? 20.248 -4.479 -10.621 1.00 95.12 90 SER A CA 1
ATOM 701 C C . SER A 1 90 ? 18.875 -4.759 -11.242 1.00 95.12 90 SER A C 1
ATOM 703 O O . SER A 1 90 ? 18.706 -4.560 -12.439 1.00 95.12 90 SER A O 1
ATOM 705 N N . VAL A 1 91 ? 17.884 -5.151 -10.434 1.00 95.38 91 VAL A N 1
ATOM 706 C CA . VAL A 1 91 ? 16.494 -5.356 -10.881 1.00 95.38 91 VAL A CA 1
ATOM 707 C C . VAL A 1 91 ? 15.856 -4.027 -11.275 1.00 95.38 91 VAL A C 1
ATOM 709 O O . VAL A 1 91 ? 15.194 -3.952 -12.301 1.00 95.38 91 VAL A O 1
ATOM 712 N N . SER A 1 92 ? 16.108 -2.963 -10.508 1.00 93.38 92 SER A N 1
ATOM 713 C CA . SER A 1 92 ? 15.604 -1.618 -10.826 1.00 93.38 92 SER A CA 1
ATOM 714 C C . SER A 1 92 ? 16.152 -1.096 -12.160 1.00 93.38 92 SER A C 1
ATOM 716 O O . SER A 1 92 ? 15.404 -0.540 -12.957 1.00 93.38 92 SER A O 1
ATOM 718 N N . ILE A 1 93 ? 17.445 -1.314 -12.426 1.00 92.56 93 ILE A N 1
ATOM 719 C CA . ILE A 1 93 ? 18.088 -0.960 -13.700 1.00 92.56 93 ILE A CA 1
ATOM 720 C C . ILE A 1 93 ? 17.521 -1.805 -14.843 1.00 92.56 93 ILE A C 1
ATOM 722 O O . ILE A 1 93 ? 17.170 -1.256 -15.883 1.00 92.56 93 ILE A O 1
ATOM 726 N N . LEU A 1 94 ? 17.399 -3.124 -14.650 1.00 93.31 94 LEU A N 1
ATOM 727 C CA . LEU A 1 94 ? 16.836 -4.014 -15.665 1.00 93.31 94 LEU A CA 1
ATOM 728 C C . LEU A 1 94 ? 15.389 -3.640 -16.001 1.00 93.31 94 LEU A C 1
ATOM 730 O O . LEU A 1 94 ? 15.025 -3.639 -17.168 1.00 93.31 94 LEU A O 1
ATOM 734 N N . ARG A 1 95 ? 14.586 -3.267 -15.002 1.00 91.56 95 ARG A N 1
ATOM 735 C CA . ARG A 1 95 ? 13.236 -2.742 -15.212 1.00 91.56 95 ARG A CA 1
ATOM 736 C C . ARG A 1 95 ? 13.254 -1.427 -15.996 1.00 91.56 95 ARG A C 1
ATOM 738 O O . ARG A 1 95 ? 12.460 -1.259 -16.902 1.00 91.56 95 ARG A O 1
ATOM 745 N N . GLY A 1 96 ? 14.148 -0.492 -15.676 1.00 87.81 96 GLY A N 1
ATOM 746 C CA . GLY A 1 96 ? 14.213 0.804 -16.367 1.00 87.81 96 GLY A CA 1
ATOM 747 C C . GLY A 1 96 ? 14.683 0.732 -17.828 1.00 87.81 96 GLY A C 1
ATOM 748 O O . GLY A 1 96 ? 14.388 1.637 -18.599 1.00 87.81 96 GLY A O 1
ATOM 749 N N . LEU A 1 97 ? 15.413 -0.323 -18.208 1.00 89.31 97 LEU A N 1
ATOM 750 C CA . LEU A 1 97 ? 16.005 -0.490 -19.547 1.00 89.31 97 LEU A CA 1
ATOM 751 C C . LEU A 1 97 ? 15.452 -1.696 -20.327 1.00 89.31 97 LEU A C 1
ATOM 753 O O . LEU A 1 97 ? 15.882 -1.954 -21.451 1.00 89.31 97 LEU A O 1
ATOM 757 N N . GLY A 1 98 ? 14.567 -2.480 -19.712 1.00 89.00 98 GLY A N 1
ATOM 758 C CA . GLY A 1 98 ? 14.036 -3.723 -20.262 1.00 89.00 98 GLY A CA 1
ATOM 759 C C . GLY A 1 98 ? 12.979 -3.499 -21.341 1.00 89.00 98 GLY A C 1
ATOM 760 O O . GLY A 1 98 ? 12.433 -2.408 -21.490 1.00 89.00 98 GLY A O 1
ATOM 761 N N . SER A 1 99 ? 12.663 -4.559 -22.090 1.00 92.75 99 SER A N 1
ATOM 762 C CA . SER A 1 99 ? 11.507 -4.546 -22.992 1.00 92.75 99 SER A CA 1
ATOM 763 C C . SER A 1 99 ? 10.193 -4.490 -22.194 1.00 92.75 99 SER A C 1
ATOM 765 O O . SER A 1 99 ? 10.190 -4.850 -21.013 1.00 92.75 99 SER A O 1
ATOM 767 N N . PRO A 1 100 ? 9.063 -4.095 -22.810 1.00 90.75 100 PRO A N 1
ATOM 768 C CA . PRO A 1 100 ? 7.763 -4.067 -22.134 1.00 90.75 100 PRO A CA 1
ATOM 769 C C . PRO A 1 100 ? 7.395 -5.385 -21.435 1.00 90.75 100 PRO A C 1
ATOM 771 O O . PRO A 1 100 ? 6.811 -5.371 -20.355 1.00 90.75 100 PRO A O 1
ATOM 774 N N . GLU A 1 101 ? 7.780 -6.523 -22.014 1.00 94.75 101 GLU A N 1
ATOM 775 C CA . GLU A 1 101 ? 7.556 -7.852 -21.440 1.00 94.75 101 GLU A CA 1
ATOM 776 C C . GLU A 1 101 ? 8.365 -8.053 -20.151 1.00 94.75 101 GLU A C 1
ATOM 778 O O . GLU A 1 101 ? 7.810 -8.447 -19.129 1.00 94.75 101 GLU A O 1
ATOM 783 N N . ILE A 1 102 ? 9.658 -7.706 -20.168 1.00 93.88 102 ILE A N 1
ATOM 784 C CA . ILE A 1 102 ? 10.531 -7.783 -18.986 1.00 93.88 102 ILE A CA 1
ATOM 785 C C . ILE A 1 102 ? 10.045 -6.841 -17.883 1.00 93.88 102 ILE A C 1
ATOM 787 O O . ILE A 1 102 ? 10.048 -7.209 -16.708 1.00 93.88 102 ILE A O 1
ATOM 791 N N . VAL A 1 103 ? 9.603 -5.634 -18.244 1.00 91.62 103 VAL A N 1
ATOM 792 C CA . VAL A 1 103 ? 9.026 -4.677 -17.290 1.00 91.62 103 VAL A CA 1
ATOM 793 C C . VAL A 1 103 ? 7.795 -5.270 -16.614 1.00 91.62 103 VAL A C 1
ATOM 795 O O . VAL A 1 103 ? 7.711 -5.248 -15.388 1.00 91.62 103 VAL A O 1
ATOM 798 N N . ALA A 1 104 ? 6.874 -5.845 -17.392 1.00 90.56 104 ALA A N 1
ATOM 799 C CA . ALA A 1 104 ? 5.661 -6.458 -16.863 1.00 90.56 104 ALA A CA 1
ATOM 800 C C . ALA A 1 104 ? 5.966 -7.641 -15.927 1.00 90.56 104 ALA A C 1
ATOM 802 O O . ALA A 1 104 ? 5.351 -7.756 -14.865 1.00 90.56 104 ALA A O 1
ATOM 803 N N . GLU A 1 105 ? 6.935 -8.491 -16.276 1.00 96.50 105 GLU A N 1
ATOM 804 C CA . GLU A 1 105 ? 7.372 -9.601 -15.421 1.00 96.50 105 GLU A CA 1
ATOM 805 C C . GLU A 1 105 ? 7.979 -9.111 -14.101 1.00 96.50 105 GLU A C 1
ATOM 807 O O . GLU A 1 105 ? 7.653 -9.638 -13.033 1.00 96.50 105 GLU A O 1
ATOM 812 N N . ILE A 1 106 ? 8.829 -8.082 -14.148 1.00 95.62 106 ILE A N 1
ATOM 813 C CA . ILE A 1 106 ? 9.446 -7.506 -12.949 1.00 95.62 106 ILE A CA 1
ATOM 814 C C . ILE A 1 106 ? 8.394 -6.835 -12.057 1.00 95.62 106 ILE A C 1
ATOM 816 O O . ILE A 1 106 ? 8.416 -7.040 -10.841 1.00 95.62 106 ILE A O 1
ATOM 820 N N . ASP A 1 107 ? 7.463 -6.073 -12.631 1.00 92.94 107 ASP A N 1
ATOM 821 C CA . ASP A 1 107 ? 6.400 -5.400 -11.876 1.00 92.94 107 ASP A CA 1
ATOM 822 C C . ASP A 1 107 ? 5.460 -6.417 -11.210 1.00 92.94 107 ASP A C 1
ATOM 824 O O . ASP A 1 107 ? 5.114 -6.270 -10.033 1.00 92.94 107 ASP A O 1
ATOM 828 N N . ALA A 1 108 ? 5.117 -7.503 -11.910 1.00 94.38 108 ALA A N 1
ATOM 829 C CA . ALA A 1 108 ? 4.348 -8.606 -11.339 1.00 94.38 108 ALA A CA 1
ATOM 830 C C . ALA A 1 108 ? 5.108 -9.313 -10.203 1.00 94.38 108 ALA A C 1
ATOM 832 O O . ALA A 1 108 ? 4.530 -9.598 -9.152 1.00 94.38 108 ALA A O 1
ATOM 833 N N . ALA A 1 109 ? 6.411 -9.560 -10.376 1.00 96.50 109 ALA A N 1
ATOM 834 C CA . ALA A 1 109 ? 7.248 -10.172 -9.347 1.00 96.50 109 ALA A CA 1
ATOM 835 C C . ALA A 1 109 ? 7.377 -9.282 -8.098 1.00 96.50 109 ALA A C 1
ATOM 837 O O . ALA A 1 109 ? 7.305 -9.783 -6.974 1.00 96.50 109 ALA A O 1
ATOM 838 N N . GLN A 1 110 ? 7.519 -7.966 -8.279 1.00 95.88 110 GLN A N 1
ATOM 839 C CA . GLN A 1 110 ? 7.538 -6.992 -7.188 1.00 95.88 110 GLN A CA 1
ATOM 840 C C . GLN A 1 110 ? 6.203 -6.990 -6.430 1.00 95.88 110 GLN A C 1
ATOM 842 O O . GLN A 1 110 ? 6.202 -7.096 -5.203 1.00 95.88 110 GLN A O 1
ATOM 847 N N . ALA A 1 111 ? 5.070 -6.936 -7.136 1.00 94.50 111 ALA A N 1
ATOM 848 C CA . ALA A 1 111 ? 3.747 -6.989 -6.513 1.00 94.50 111 ALA A CA 1
ATOM 849 C C . ALA A 1 111 ? 3.531 -8.296 -5.727 1.00 94.50 111 ALA A C 1
ATOM 851 O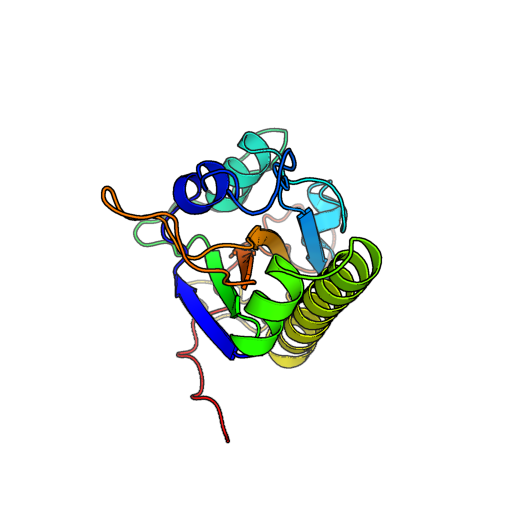 O . ALA A 1 111 ? 3.068 -8.268 -4.585 1.00 94.50 111 ALA A O 1
ATOM 852 N N . ALA A 1 112 ? 3.939 -9.439 -6.289 1.00 96.25 112 ALA A N 1
ATOM 853 C CA . ALA A 1 112 ? 3.874 -10.730 -5.609 1.00 96.25 112 ALA A CA 1
ATOM 854 C C . ALA A 1 112 ? 4.757 -10.772 -4.349 1.00 96.25 112 ALA A C 1
ATOM 856 O O . ALA A 1 112 ? 4.348 -11.314 -3.322 1.00 96.25 112 ALA A O 1
ATOM 857 N N . ALA A 1 113 ? 5.949 -10.171 -4.397 1.00 96.19 113 ALA A N 1
ATOM 858 C CA . ALA A 1 113 ? 6.847 -10.094 -3.250 1.00 96.19 113 ALA A CA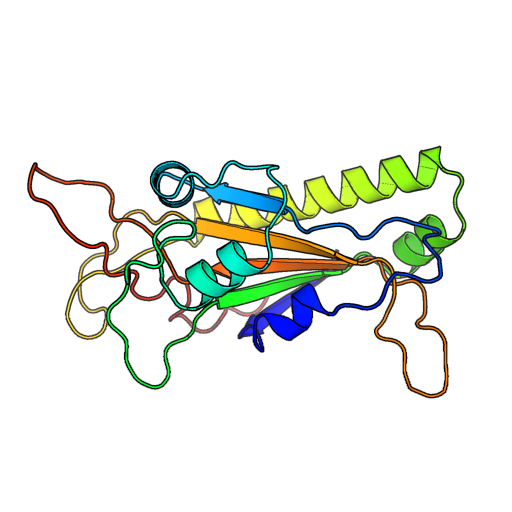 1
ATOM 859 C C . ALA A 1 113 ? 6.278 -9.212 -2.122 1.00 96.19 113 ALA A C 1
ATOM 861 O O . ALA A 1 113 ? 6.373 -9.585 -0.949 1.00 96.19 113 ALA A O 1
ATOM 862 N N . VAL A 1 114 ? 5.640 -8.086 -2.466 1.00 96.25 114 VAL A N 1
ATOM 863 C CA . VAL A 1 114 ? 4.917 -7.230 -1.509 1.00 96.25 114 VAL A CA 1
ATOM 864 C C . VAL A 1 114 ? 3.772 -8.007 -0.857 1.00 96.25 114 VAL A C 1
ATOM 866 O O . VAL A 1 114 ? 3.707 -8.064 0.371 1.00 96.25 114 VAL A O 1
ATOM 869 N N . GLN A 1 115 ? 2.917 -8.668 -1.648 1.00 95.81 115 GLN A N 1
ATOM 870 C CA . GLN A 1 115 ? 1.806 -9.476 -1.129 1.00 95.81 115 GLN A CA 1
ATOM 871 C C . GLN A 1 115 ? 2.305 -10.569 -0.177 1.00 95.81 115 GLN A C 1
ATOM 873 O O . GLN A 1 115 ? 1.848 -10.642 0.960 1.00 95.81 115 GLN A O 1
ATOM 878 N N . ALA A 1 116 ? 3.298 -11.360 -0.594 1.00 95.44 116 ALA A N 1
ATOM 879 C CA . ALA A 1 116 ? 3.849 -12.436 0.226 1.00 95.44 116 ALA A CA 1
ATOM 880 C C . ALA A 1 116 ? 4.450 -11.911 1.540 1.00 95.44 116 ALA A C 1
ATOM 882 O O . ALA A 1 116 ? 4.302 -12.532 2.594 1.00 95.44 116 ALA A O 1
ATOM 883 N N . SER A 1 117 ? 5.109 -10.749 1.504 1.00 94.19 117 SER A N 1
ATOM 884 C CA . SER A 1 117 ? 5.608 -10.093 2.711 1.00 94.19 117 SER A CA 1
ATOM 885 C C . SER A 1 117 ? 4.471 -9.681 3.648 1.00 94.19 117 SER A C 1
ATOM 887 O O . SER A 1 117 ? 4.581 -9.901 4.855 1.00 94.19 117 SER A O 1
ATOM 889 N N . LEU A 1 118 ? 3.399 -9.087 3.124 1.00 93.31 118 LEU A N 1
ATOM 890 C CA . LEU A 1 118 ? 2.251 -8.659 3.922 1.00 93.31 118 LEU A CA 1
ATOM 891 C C . LEU A 1 118 ? 1.460 -9.852 4.476 1.00 93.31 118 LEU A C 1
ATOM 893 O O . LEU A 1 118 ? 1.033 -9.799 5.628 1.00 93.31 118 LEU A O 1
ATOM 897 N N . ASP A 1 119 ? 1.359 -10.958 3.733 1.00 92.44 119 ASP A N 1
ATOM 898 C CA . ASP A 1 119 ? 0.788 -12.218 4.223 1.00 92.44 119 ASP A CA 1
ATOM 899 C C . ASP A 1 119 ? 1.551 -12.723 5.458 1.00 92.44 119 ASP A C 1
ATOM 901 O O . ASP A 1 119 ? 0.944 -13.167 6.435 1.00 92.44 119 ASP A O 1
ATOM 905 N N . GLN A 1 120 ? 2.889 -12.654 5.453 1.00 89.00 120 GLN A N 1
ATOM 906 C CA . GLN A 1 120 ? 3.690 -13.045 6.620 1.00 89.00 120 GLN A CA 1
ATOM 907 C C . GLN A 1 120 ? 3.445 -12.115 7.812 1.00 89.00 120 GLN A C 1
ATOM 909 O O . GLN A 1 120 ? 3.284 -12.600 8.934 1.00 89.00 120 GLN A O 1
ATOM 914 N N . VAL A 1 121 ? 3.375 -10.798 7.576 1.00 86.75 121 VAL A N 1
ATOM 915 C CA . VAL A 1 121 ? 3.047 -9.812 8.620 1.00 86.75 121 VAL A CA 1
ATOM 916 C C . VAL A 1 121 ? 1.677 -10.110 9.222 1.00 86.75 121 VAL A C 1
ATOM 918 O O . VAL A 1 121 ? 1.554 -10.206 10.443 1.00 86.75 121 VAL A O 1
ATOM 921 N N . PHE A 1 122 ? 0.665 -10.327 8.383 1.00 86.06 122 PHE A N 1
ATOM 922 C CA . PHE A 1 122 ? -0.687 -10.621 8.832 1.00 86.06 122 PHE A CA 1
ATOM 923 C C . PHE A 1 122 ? -0.752 -11.903 9.668 1.00 86.06 122 PHE A C 1
ATOM 925 O O . PHE A 1 122 ? -1.209 -11.880 10.808 1.00 86.06 122 PHE A O 1
ATOM 932 N N . ASN A 1 123 ? -0.227 -13.009 9.139 1.00 82.75 123 ASN A N 1
ATOM 933 C CA . ASN A 1 123 ? -0.370 -14.322 9.765 1.00 82.75 123 ASN A CA 1
ATOM 934 C C . ASN A 1 123 ? 0.451 -14.494 11.052 1.00 82.75 123 ASN A C 1
ATOM 936 O O . ASN A 1 123 ? 0.099 -15.324 11.888 1.00 82.75 123 ASN A O 1
ATOM 940 N N . ARG A 1 124 ? 1.562 -13.762 11.211 1.00 80.12 124 ARG A N 1
ATOM 941 C CA . ARG A 1 124 ? 2.493 -13.956 12.341 1.00 80.12 124 ARG A CA 1
ATOM 942 C C . ARG A 1 124 ? 2.494 -12.824 13.357 1.00 80.12 124 ARG A C 1
ATOM 944 O O . ARG A 1 124 ? 2.882 -13.051 14.502 1.00 80.12 124 ARG A O 1
ATOM 951 N N . HIS A 1 125 ? 2.119 -11.614 12.949 1.00 74.56 125 HIS A N 1
ATOM 952 C CA . HIS A 1 125 ? 2.366 -10.410 13.742 1.00 74.56 125 HIS A CA 1
ATOM 953 C C . HIS A 1 125 ? 1.131 -9.530 13.937 1.00 74.56 125 HIS A C 1
ATOM 955 O O . HIS A 1 125 ? 1.140 -8.693 14.839 1.00 74.56 125 HIS A O 1
ATOM 961 N N . ALA A 1 126 ? 0.064 -9.714 13.154 1.00 73.31 126 ALA A N 1
ATOM 962 C CA . ALA A 1 126 ? -1.121 -8.881 13.286 1.00 73.31 126 ALA A CA 1
ATOM 963 C C . ALA A 1 126 ? -1.917 -9.255 14.543 1.00 73.31 126 ALA A C 1
ATOM 965 O O . ALA A 1 126 ? -2.614 -10.266 14.611 1.00 73.31 126 ALA A O 1
ATOM 966 N N . VAL A 1 127 ? -1.822 -8.386 15.545 1.00 69.12 127 VAL A N 1
ATOM 967 C CA . VAL A 1 127 ? -2.569 -8.471 16.796 1.00 69.12 127 VAL A CA 1
ATOM 968 C C . VAL A 1 127 ? -3.245 -7.132 17.038 1.00 69.12 127 VAL A C 1
ATOM 970 O O . VAL A 1 127 ? -2.645 -6.079 16.841 1.00 69.12 127 VAL A O 1
ATOM 973 N N . SER A 1 128 ? -4.498 -7.176 17.477 1.00 70.12 128 SER A N 1
ATOM 974 C CA . SER A 1 128 ? -5.197 -6.002 17.990 1.00 70.12 128 SER A CA 1
ATOM 975 C C . SER A 1 128 ? -5.392 -6.151 19.494 1.00 70.12 128 SER A C 1
ATOM 977 O O . SER A 1 128 ? -5.407 -7.265 20.019 1.00 70.12 128 SER A O 1
ATOM 979 N N . ARG A 1 129 ? -5.487 -5.037 20.217 1.00 67.56 129 ARG A N 1
ATOM 980 C CA . ARG A 1 129 ? -5.806 -5.044 21.650 1.00 67.56 129 ARG A CA 1
ATOM 981 C C . ARG A 1 129 ? -6.996 -4.136 21.912 1.00 67.56 129 ARG A C 1
ATOM 983 O O . ARG A 1 129 ? -7.216 -3.165 21.187 1.00 67.56 129 ARG A O 1
ATOM 990 N N . ARG A 1 130 ? -7.747 -4.430 22.970 1.00 64.69 130 ARG A N 1
ATOM 991 C CA . ARG A 1 130 ? -8.821 -3.568 23.488 1.00 64.69 130 ARG A CA 1
ATOM 992 C C . ARG A 1 130 ? -8.493 -3.082 24.898 1.00 64.69 130 ARG A C 1
ATOM 994 O O . ARG A 1 130 ? -7.694 -3.696 25.595 1.00 64.69 130 ARG A O 1
ATOM 1001 N N . GLY A 1 131 ? -9.130 -2.003 25.348 1.00 57.91 131 GLY A N 1
ATOM 1002 C CA . GLY A 1 131 ? -9.055 -1.544 26.739 1.00 57.91 131 GLY A CA 1
ATOM 1003 C C . GLY A 1 131 ? -8.037 -0.433 27.010 1.00 57.91 131 GLY A C 1
ATOM 1004 O O . GLY A 1 131 ? -7.226 -0.050 26.166 1.00 57.91 131 GLY A O 1
ATOM 1005 N N . LYS A 1 132 ? -8.101 0.119 28.228 1.00 57.75 132 LYS A N 1
ATOM 1006 C CA . LYS A 1 132 ? -7.317 1.294 28.637 1.00 57.75 132 LYS A CA 1
ATOM 1007 C C . LYS A 1 132 ? -5.816 1.021 28.501 1.00 57.75 132 LYS A C 1
ATOM 1009 O O . LYS A 1 132 ? -5.288 0.111 29.134 1.00 57.75 132 LYS A O 1
ATOM 1014 N N . GLN A 1 133 ? -5.139 1.844 27.699 1.00 58.91 133 GLN A N 1
ATOM 1015 C CA . GLN A 1 133 ? -3.694 1.754 27.448 1.00 58.91 133 GLN A CA 1
ATOM 1016 C C . GLN A 1 133 ? -3.227 0.387 26.901 1.00 58.91 133 GLN A C 1
ATOM 1018 O O . GLN A 1 133 ? -2.130 -0.059 27.220 1.00 58.91 133 GLN A O 1
ATOM 1023 N N . GLY A 1 134 ? -4.054 -0.303 26.105 1.00 58.22 134 GLY A N 1
ATOM 1024 C CA . GLY A 1 134 ? -3.651 -1.553 25.442 1.00 58.22 134 GLY A CA 1
ATOM 1025 C C . GLY A 1 134 ? -3.495 -2.756 26.380 1.00 58.22 134 GLY A C 1
ATOM 1026 O O . GLY A 1 134 ? -2.867 -3.744 26.010 1.00 58.22 134 GLY A O 1
ATOM 1027 N N . GLN A 1 135 ? -4.056 -2.689 27.592 1.00 62.44 135 GLN A N 1
ATOM 1028 C CA . GLN A 1 135 ? -3.925 -3.737 28.612 1.00 62.44 135 GLN A CA 1
ATOM 1029 C C . GLN A 1 135 ? -4.922 -4.901 28.470 1.00 62.44 135 GLN A C 1
ATOM 1031 O O . GLN A 1 135 ? -4.886 -5.831 29.271 1.00 62.44 135 GLN A O 1
ATOM 1036 N N . GLY A 1 136 ? -5.831 -4.877 27.493 1.00 63.28 136 GLY A N 1
ATOM 1037 C CA . GLY A 1 136 ? -6.731 -6.005 27.256 1.00 63.28 136 GLY A CA 1
ATOM 1038 C C . GLY A 1 136 ? -6.068 -7.165 26.519 1.00 63.28 136 GLY A C 1
ATOM 1039 O O . GLY A 1 136 ? -4.929 -7.090 26.041 1.00 63.28 136 GLY A O 1
ATOM 1040 N N . ALA A 1 137 ? -6.818 -8.263 26.438 1.00 63.03 137 ALA A N 1
ATOM 1041 C CA . ALA A 1 137 ? -6.389 -9.467 25.748 1.00 63.03 137 ALA A CA 1
ATOM 1042 C C . ALA A 1 137 ? -6.140 -9.200 24.246 1.00 63.03 137 ALA A C 1
ATOM 1044 O O . ALA A 1 137 ? -6.810 -8.348 23.658 1.00 63.03 137 ALA A O 1
ATOM 1045 N N . PRO A 1 138 ? -5.181 -9.915 23.628 1.00 66.69 138 PRO A N 1
ATOM 1046 C CA . PRO A 1 138 ? -5.030 -9.959 22.178 1.00 66.69 138 PRO A CA 1
ATOM 1047 C C . PRO A 1 138 ? -6.315 -10.440 21.494 1.00 66.69 138 PRO A C 1
ATOM 1049 O O . PRO A 1 138 ? -6.838 -11.494 21.849 1.00 66.69 138 PRO A O 1
ATOM 1052 N N . ASP A 1 139 ? -6.770 -9.711 20.482 1.00 66.06 139 ASP A N 1
ATOM 1053 C CA . ASP A 1 139 ? -7.843 -10.117 19.576 1.00 66.06 139 ASP A CA 1
ATOM 1054 C C . ASP A 1 139 ? -7.282 -10.299 18.151 1.00 66.06 139 ASP A C 1
ATOM 1056 O O . ASP A 1 139 ? -6.347 -9.574 17.769 1.00 66.06 139 ASP A O 1
ATOM 1060 N N . PRO A 1 140 ? -7.853 -11.214 17.337 1.00 68.25 140 PRO A N 1
ATOM 1061 C CA . PRO A 1 140 ? -7.507 -11.339 15.924 1.00 68.25 140 PRO A CA 1
ATOM 1062 C C . PRO A 1 140 ? -7.592 -9.983 15.221 1.00 68.25 140 PRO A C 1
ATOM 1064 O O . PRO A 1 140 ? -8.613 -9.295 15.296 1.00 68.25 140 PRO A O 1
ATOM 1067 N N . ALA A 1 141 ? -6.504 -9.586 14.566 1.00 75.88 141 ALA A N 1
ATOM 1068 C CA . ALA A 1 141 ? -6.447 -8.336 13.829 1.00 75.88 141 ALA A CA 1
ATOM 1069 C C . ALA A 1 141 ? -6.955 -8.503 12.395 1.00 75.88 141 ALA A C 1
ATOM 1071 O O . ALA A 1 141 ? -7.121 -9.597 11.863 1.00 75.88 141 ALA A O 1
ATOM 1072 N N . SER A 1 142 ? -7.182 -7.371 11.757 1.00 85.12 142 SER A N 1
ATOM 1073 C CA . SER A 1 142 ? -7.412 -7.222 10.331 1.00 85.12 142 SER A CA 1
ATOM 1074 C C . SER A 1 142 ? -6.570 -6.035 9.874 1.00 85.12 142 SER A C 1
ATOM 1076 O O . SER A 1 142 ? -6.414 -5.073 10.625 1.00 85.12 142 SER A O 1
ATOM 1078 N N . LEU A 1 143 ? -6.011 -6.098 8.671 1.00 88.00 143 LEU A N 1
ATOM 1079 C CA . LEU A 1 143 ? -5.151 -5.044 8.133 1.00 88.00 143 LEU A CA 1
ATOM 1080 C C . LEU A 1 143 ? -5.794 -4.431 6.896 1.00 88.00 143 LEU A C 1
ATOM 1082 O O . LEU A 1 143 ? -6.442 -5.115 6.106 1.00 88.00 143 LEU A O 1
ATOM 1086 N N . ILE A 1 144 ? -5.576 -3.134 6.726 1.00 92.81 144 ILE A N 1
ATOM 1087 C CA . ILE A 1 144 ? -5.837 -2.427 5.477 1.00 92.81 144 ILE A CA 1
ATOM 1088 C C . ILE A 1 144 ? -4.523 -1.792 5.065 1.00 92.81 144 ILE A C 1
ATOM 1090 O O . ILE A 1 144 ? -3.903 -1.087 5.862 1.00 92.81 144 ILE A O 1
ATOM 1094 N N . VAL A 1 145 ? -4.104 -2.051 3.834 1.00 95.75 145 VAL A N 1
ATOM 1095 C CA . VAL A 1 145 ? -2.834 -1.572 3.300 1.00 95.75 145 VAL A CA 1
ATOM 1096 C C . VAL A 1 145 ? -3.091 -0.844 1.990 1.00 95.75 145 VAL A C 1
ATOM 1098 O O . VAL A 1 145 ? -3.754 -1.387 1.110 1.00 95.75 145 VAL A O 1
ATOM 1101 N N . ALA A 1 146 ? -2.581 0.376 1.858 1.00 96.06 146 ALA A N 1
ATOM 1102 C CA . ALA A 1 146 ? -2.491 1.058 0.570 1.00 96.06 146 ALA A CA 1
ATOM 1103 C C . ALA A 1 146 ? -1.078 0.858 0.016 1.00 96.06 146 ALA A C 1
ATOM 1105 O O . ALA A 1 146 ? -0.108 1.198 0.692 1.00 96.06 146 ALA A O 1
ATOM 1106 N N . VAL A 1 147 ? -0.957 0.297 -1.186 1.00 95.75 147 VAL A N 1
ATOM 1107 C CA . VAL A 1 147 ? 0.334 0.055 -1.834 1.00 95.75 147 VAL A CA 1
ATOM 1108 C C . VAL A 1 147 ? 0.550 1.056 -2.959 1.00 95.75 147 VAL A C 1
ATOM 1110 O O . VAL A 1 147 ? -0.235 1.107 -3.902 1.00 95.75 147 VAL A O 1
ATOM 1113 N N . PHE A 1 148 ? 1.640 1.816 -2.880 1.00 92.81 148 PHE A N 1
ATOM 1114 C CA . PHE A 1 148 ? 2.049 2.785 -3.896 1.00 92.81 148 PHE A CA 1
ATOM 1115 C C . PHE A 1 148 ? 3.356 2.317 -4.554 1.00 92.81 148 PHE A C 1
ATOM 1117 O O . PHE A 1 148 ? 4.418 2.413 -3.932 1.00 92.81 148 PHE A O 1
ATOM 1124 N N . PRO A 1 149 ? 3.306 1.743 -5.770 1.00 90.69 149 PRO A N 1
ATOM 1125 C CA . PRO A 1 149 ? 4.499 1.314 -6.489 1.00 90.69 149 PRO A CA 1
ATOM 1126 C C . PRO A 1 149 ? 5.163 2.494 -7.208 1.00 90.69 149 PRO A C 1
ATOM 1128 O O . PRO A 1 149 ? 4.511 3.235 -7.940 1.00 90.69 149 PRO A O 1
ATOM 1131 N N . HIS A 1 150 ? 6.473 2.634 -7.030 1.00 87.44 150 HIS A N 1
ATOM 1132 C CA . HIS A 1 150 ? 7.318 3.663 -7.625 1.00 87.44 150 HIS A CA 1
ATOM 1133 C C . HIS A 1 150 ? 8.501 3.021 -8.359 1.00 87.44 150 HIS A C 1
ATOM 1135 O O . HIS A 1 150 ? 8.968 1.940 -7.998 1.00 87.44 150 HIS A O 1
ATOM 1141 N N . ALA A 1 151 ? 9.007 3.707 -9.380 1.00 82.62 151 ALA A N 1
ATOM 1142 C CA . ALA A 1 151 ? 10.088 3.203 -10.225 1.00 82.62 151 ALA A CA 1
ATOM 1143 C C . ALA A 1 151 ? 11.395 3.993 -10.120 1.00 82.62 151 ALA A C 1
ATOM 1145 O O . ALA A 1 151 ? 12.427 3.483 -10.555 1.00 82.62 151 ALA A O 1
ATOM 1146 N N . ASP A 1 152 ? 11.368 5.181 -9.512 1.00 77.94 152 ASP A N 1
ATOM 1147 C CA . ASP A 1 152 ? 12.496 6.111 -9.494 1.00 77.94 152 ASP A CA 1
ATOM 1148 C C . ASP A 1 152 ? 12.832 6.528 -8.072 1.00 77.94 152 ASP A C 1
ATOM 1150 O O . ASP A 1 152 ? 11.952 6.679 -7.223 1.00 77.94 152 ASP A O 1
ATOM 1154 N N . ALA A 1 153 ? 14.113 6.773 -7.815 1.00 76.50 153 ALA A N 1
ATOM 1155 C CA . ALA A 1 153 ? 14.518 7.483 -6.618 1.00 76.50 153 ALA A CA 1
ATOM 1156 C C . ALA A 1 153 ? 13.910 8.892 -6.630 1.00 76.50 153 ALA A C 1
ATOM 1158 O O . ALA A 1 153 ? 13.593 9.446 -7.684 1.00 76.50 153 ALA A O 1
ATOM 1159 N N . ARG A 1 154 ? 13.760 9.490 -5.447 1.00 67.56 154 ARG A N 1
ATOM 1160 C CA . ARG A 1 154 ? 13.219 10.845 -5.342 1.00 67.56 154 ARG A CA 1
ATOM 1161 C C . ARG A 1 154 ? 14.100 11.808 -6.158 1.00 67.56 154 ARG A C 1
ATOM 1163 O O . ARG A 1 154 ? 15.299 11.863 -5.881 1.00 67.56 154 ARG A O 1
ATOM 1170 N N . PRO A 1 155 ? 13.539 12.549 -7.130 1.00 63.28 155 PRO A N 1
ATOM 1171 C CA . PRO A 1 155 ? 14.304 13.549 -7.852 1.00 63.28 155 PRO A CA 1
ATOM 1172 C C . PRO A 1 155 ? 14.746 14.652 -6.890 1.00 63.28 155 PRO A C 1
ATOM 1174 O O . PRO A 1 155 ? 14.036 14.984 -5.935 1.00 63.28 155 PRO A O 1
ATOM 1177 N N . THR A 1 156 ? 15.927 15.203 -7.137 1.00 66.62 156 THR A N 1
ATOM 1178 C CA . THR A 1 156 ? 16.387 16.441 -6.504 1.00 66.62 156 THR A CA 1
ATOM 1179 C C . THR A 1 156 ? 16.200 17.588 -7.491 1.00 66.62 156 THR A C 1
ATOM 1181 O O . THR A 1 156 ? 16.027 17.352 -8.686 1.00 66.62 156 THR A O 1
ATOM 1184 N N . ASP A 1 157 ? 16.270 18.833 -7.016 1.00 62.72 157 ASP A N 1
ATOM 1185 C CA . ASP A 1 157 ? 16.121 20.029 -7.864 1.00 62.72 157 ASP A CA 1
ATOM 1186 C C . ASP A 1 157 ? 17.137 20.084 -9.029 1.00 62.72 157 ASP A C 1
ATOM 1188 O O . ASP A 1 157 ? 16.972 20.851 -9.975 1.00 62.72 157 ASP A O 1
ATOM 1192 N N . GLU A 1 158 ? 18.178 19.248 -8.978 1.00 62.62 158 GLU A N 1
ATOM 1193 C CA . GLU A 1 158 ? 19.327 19.253 -9.882 1.00 62.62 158 GLU A CA 1
ATOM 1194 C C . GLU A 1 158 ? 19.423 17.998 -10.772 1.00 62.62 158 GLU A C 1
ATOM 1196 O O . GLU A 1 158 ? 20.212 17.996 -11.718 1.00 62.62 158 GLU A O 1
ATOM 1201 N N . ALA A 1 159 ? 18.656 16.927 -10.506 1.00 61.31 159 ALA A N 1
ATOM 1202 C CA . ALA A 1 159 ? 18.799 15.662 -11.234 1.00 61.31 159 ALA A CA 1
ATOM 1203 C C . ALA A 1 159 ? 17.524 14.805 -11.291 1.00 61.31 159 ALA A C 1
ATOM 1205 O O . ALA A 1 159 ? 16.759 14.689 -10.330 1.00 61.31 159 ALA A O 1
ATOM 1206 N N . ILE A 1 160 ? 17.358 14.122 -12.429 1.00 68.06 160 ILE A N 1
ATOM 1207 C CA . ILE A 1 160 ? 16.385 13.037 -12.599 1.00 68.06 160 ILE A CA 1
ATOM 1208 C C . ILE A 1 160 ? 16.792 11.896 -11.659 1.00 68.06 160 ILE A C 1
ATOM 1210 O O . ILE A 1 160 ? 17.958 11.505 -11.630 1.00 68.06 160 ILE A O 1
ATOM 1214 N N . GLY A 1 161 ? 15.844 11.377 -10.876 1.00 72.12 161 GLY A N 1
ATOM 1215 C CA . GLY A 1 161 ? 16.115 10.297 -9.928 1.00 72.12 161 GLY A CA 1
ATOM 1216 C C . GLY A 1 161 ? 16.554 9.012 -10.631 1.00 72.12 161 GLY A C 1
ATOM 1217 O O . GLY A 1 161 ? 16.018 8.664 -11.677 1.00 72.12 161 GLY A O 1
ATOM 1218 N N . ASP A 1 162 ? 17.521 8.288 -10.069 1.00 83.81 162 ASP A N 1
ATOM 1219 C CA . ASP A 1 162 ? 17.967 7.018 -10.650 1.00 83.81 162 ASP A CA 1
ATOM 1220 C C . ASP A 1 162 ? 16.860 5.943 -10.622 1.00 83.81 162 ASP A C 1
ATOM 1222 O O . ASP A 1 162 ? 16.056 5.938 -9.684 1.00 83.81 162 ASP A O 1
ATOM 1226 N N . PRO A 1 163 ? 16.898 4.925 -11.511 1.00 87.44 163 PRO A N 1
ATOM 1227 C CA . PRO A 1 163 ? 15.973 3.794 -11.453 1.00 87.44 163 PRO A CA 1
ATOM 1228 C C . PRO A 1 163 ? 16.017 3.106 -10.088 1.00 87.44 163 PRO A C 1
ATOM 1230 O O . PRO A 1 163 ? 17.061 2.598 -9.659 1.00 87.44 163 PRO A O 1
ATOM 1233 N N . HIS A 1 164 ? 14.892 3.087 -9.393 1.00 90.19 164 HIS A N 1
ATOM 1234 C CA . HIS A 1 164 ? 14.738 2.495 -8.075 1.00 90.19 164 HIS A CA 1
ATOM 1235 C C . HIS A 1 164 ? 13.314 1.964 -7.922 1.00 90.19 164 HIS A C 1
ATOM 1237 O O . HIS A 1 164 ? 12.408 2.679 -7.500 1.00 90.19 164 HIS A O 1
ATOM 1243 N N . LEU A 1 165 ? 13.121 0.689 -8.251 1.00 92.12 165 LEU A N 1
ATOM 1244 C CA . LEU A 1 165 ? 11.842 0.015 -8.087 1.00 92.12 165 LEU A CA 1
ATOM 1245 C C . LEU A 1 165 ? 11.591 -0.231 -6.602 1.00 92.12 165 LEU A C 1
ATOM 1247 O O . LEU A 1 165 ? 12.322 -0.983 -5.950 1.00 92.12 165 LEU A O 1
ATOM 1251 N N . HIS A 1 166 ? 10.548 0.395 -6.076 1.00 93.12 166 HIS A N 1
ATOM 1252 C CA . HIS A 1 166 ? 10.121 0.196 -4.704 1.00 93.12 166 HIS A CA 1
ATOM 1253 C C . HIS A 1 166 ? 8.608 0.323 -4.566 1.00 93.12 166 HIS A C 1
ATOM 1255 O O . HIS A 1 166 ? 7.917 0.838 -5.439 1.00 93.12 166 HIS A O 1
ATOM 1261 N N . SER A 1 167 ? 8.063 -0.190 -3.471 1.00 93.81 167 SER A N 1
ATOM 1262 C CA . SER A 1 167 ? 6.638 -0.068 -3.174 1.00 93.81 167 SER A CA 1
ATOM 1263 C C . SER A 1 167 ? 6.458 0.344 -1.728 1.00 93.81 167 SER A C 1
ATOM 1265 O O . SER A 1 167 ? 6.984 -0.317 -0.838 1.00 93.81 167 SER A O 1
ATOM 1267 N N . HIS A 1 168 ? 5.724 1.426 -1.499 1.00 94.44 168 HIS A N 1
ATOM 1268 C CA . HIS A 1 168 ? 5.311 1.824 -0.160 1.00 94.44 168 HIS A CA 1
ATOM 1269 C C . HIS A 1 168 ? 4.043 1.065 0.204 1.00 94.44 168 HIS A C 1
ATOM 1271 O O . HIS A 1 168 ? 2.992 1.323 -0.380 1.00 94.44 168 HIS A O 1
ATOM 1277 N N . ALA A 1 169 ? 4.132 0.127 1.143 1.00 96.12 169 ALA A N 1
ATOM 1278 C CA . ALA A 1 169 ? 2.977 -0.545 1.715 1.00 96.12 169 ALA A CA 1
ATOM 1279 C C . ALA A 1 169 ? 2.580 0.165 3.017 1.00 96.12 169 ALA A C 1
ATOM 1281 O O . ALA A 1 169 ? 3.126 -0.106 4.087 1.00 96.12 169 ALA A O 1
ATOM 1282 N N . VAL A 1 170 ? 1.626 1.091 2.913 1.00 95.50 170 VAL A N 1
ATOM 1283 C CA . VAL A 1 170 ? 1.131 1.906 4.028 1.00 95.50 170 VAL A CA 1
ATOM 1284 C C . VAL A 1 170 ? 0.083 1.112 4.799 1.00 95.50 170 VAL A C 1
ATOM 1286 O O . VAL A 1 170 ? -1.073 1.013 4.384 1.00 95.50 170 VAL A O 1
ATOM 1289 N N . ILE A 1 171 ? 0.498 0.520 5.916 1.00 93.44 171 ILE A N 1
ATOM 1290 C CA . ILE A 1 171 ? -0.330 -0.314 6.786 1.00 93.44 171 ILE A CA 1
ATOM 1291 C C . ILE A 1 171 ? -1.070 0.591 7.765 1.00 93.44 171 ILE A C 1
ATOM 1293 O O . ILE A 1 171 ? -0.484 1.161 8.690 1.00 93.44 171 ILE A O 1
ATOM 1297 N N . MET A 1 172 ? -2.380 0.701 7.573 1.00 91.69 172 MET A N 1
ATOM 1298 C CA . MET A 1 172 ? -3.241 1.541 8.393 1.00 91.69 172 MET A CA 1
ATOM 1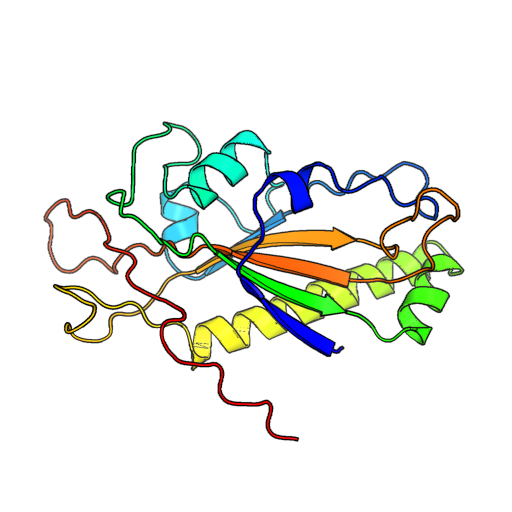299 C C . MET A 1 172 ? -3.321 0.992 9.811 1.00 91.69 172 MET A C 1
ATOM 1301 O O . MET A 1 172 ? -3.610 -0.188 10.022 1.00 91.69 172 MET A O 1
ATOM 1305 N N . ASN A 1 173 ? -3.152 1.862 10.804 1.00 86.75 173 ASN A N 1
ATOM 1306 C CA . ASN A 1 173 ? -3.420 1.526 12.198 1.00 86.75 173 ASN A CA 1
ATOM 1307 C C . ASN A 1 173 ? -4.935 1.628 12.462 1.00 86.75 173 ASN A C 1
ATOM 1309 O O . ASN A 1 173 ? -5.416 2.511 13.181 1.00 86.75 173 ASN A O 1
ATOM 1313 N N . LEU A 1 174 ? -5.680 0.765 11.764 1.00 82.44 174 LEU A N 1
ATOM 1314 C CA . LEU A 1 174 ? -7.132 0.636 11.783 1.00 82.44 174 LEU A CA 1
ATOM 1315 C C . LEU A 1 174 ? -7.524 -0.831 11.526 1.00 82.44 174 LEU A C 1
ATOM 1317 O O . LEU A 1 174 ? -7.210 -1.409 10.491 1.00 82.44 174 LEU A O 1
ATOM 1321 N N . SER A 1 175 ? -8.265 -1.420 12.461 1.00 79.44 175 SER A N 1
ATOM 1322 C CA . SER A 1 175 ? -8.699 -2.814 12.465 1.00 79.44 175 SER A CA 1
ATOM 1323 C C . SER A 1 175 ? -10.069 -2.892 13.113 1.00 79.44 175 SER A C 1
ATOM 1325 O O . SER A 1 175 ? -10.277 -2.334 14.191 1.00 79.44 175 SER A O 1
ATOM 1327 N N . ARG A 1 176 ? -10.995 -3.616 12.483 1.00 71.94 176 ARG A N 1
ATOM 1328 C CA . ARG A 1 176 ? -12.302 -3.932 13.047 1.00 71.94 176 ARG A CA 1
ATOM 1329 C C . ARG A 1 176 ? -12.211 -5.169 13.929 1.00 71.94 176 ARG A C 1
ATOM 1331 O O . ARG A 1 176 ? -11.715 -6.196 13.486 1.00 71.94 176 ARG A O 1
ATOM 1338 N N . ALA A 1 177 ? -12.737 -5.090 15.149 1.00 58.47 177 ALA A N 1
ATOM 1339 C CA . ALA A 1 177 ? -12.815 -6.230 16.052 1.00 58.47 177 ALA A CA 1
ATOM 1340 C C . ALA A 1 177 ? -13.716 -7.326 15.459 1.00 58.47 177 ALA A C 1
ATOM 1342 O O . ALA A 1 177 ? -14.832 -7.037 15.011 1.00 58.47 177 ALA A O 1
ATOM 1343 N N . ALA A 1 178 ? -13.244 -8.576 15.477 1.00 51.56 178 ALA A N 1
ATOM 1344 C CA . ALA A 1 178 ? -14.066 -9.746 15.187 1.00 51.56 178 ALA A CA 1
ATOM 1345 C C . ALA A 1 178 ? -15.239 -9.772 16.177 1.00 51.56 178 ALA A C 1
ATOM 1347 O O . ALA A 1 178 ? -15.062 -9.713 17.393 1.00 51.56 178 ALA A O 1
ATOM 1348 N N . THR A 1 179 ? -16.457 -9.736 15.653 1.00 49.22 179 THR A N 1
ATOM 1349 C CA . THR A 1 179 ? -17.666 -9.498 16.437 1.00 49.22 179 THR A CA 1
ATOM 1350 C C . THR A 1 179 ? -17.908 -10.674 17.380 1.00 49.22 179 THR A C 1
ATOM 1352 O O . THR A 1 179 ? -18.129 -11.791 16.926 1.00 49.22 179 THR A O 1
ATOM 1355 N N . VAL A 1 180 ? -17.936 -10.428 18.690 1.00 37.53 180 VAL A N 1
ATOM 1356 C CA . VAL A 1 180 ? -18.542 -11.357 19.650 1.00 37.53 180 VAL A CA 1
ATOM 1357 C C . VAL A 1 180 ? -19.793 -10.674 20.209 1.00 37.53 180 VAL A C 1
ATOM 1359 O O . VAL A 1 180 ? -19.706 -9.715 20.968 1.00 37.53 180 VAL A O 1
ATOM 1362 N N . HIS A 1 181 ? -20.949 -11.176 19.759 1.00 32.94 181 HIS A N 1
ATOM 1363 C CA . HIS A 1 181 ? -22.322 -10.920 20.223 1.00 32.94 181 HIS A CA 1
ATOM 1364 C C . HIS A 1 181 ? -22.934 -9.521 20.015 1.00 32.94 181 HIS A C 1
ATOM 1366 O O . HIS A 1 181 ? -23.000 -8.715 20.934 1.00 32.94 181 HIS A O 1
ATOM 1372 N N . GLY A 1 182 ? -23.532 -9.306 18.833 1.00 30.11 182 GLY A N 1
ATOM 1373 C CA . GLY A 1 182 ? -24.842 -8.639 18.671 1.00 30.11 182 GLY A CA 1
ATOM 1374 C C . GLY A 1 182 ? -25.021 -7.171 19.092 1.00 30.11 182 GLY A C 1
ATOM 1375 O O . GLY A 1 182 ? -26.090 -6.617 18.855 1.00 30.11 182 GLY A O 1
ATOM 1376 N N . ALA A 1 183 ? -24.016 -6.516 19.667 1.00 34.16 183 ALA A N 1
ATOM 1377 C CA . ALA A 1 183 ? -24.047 -5.102 20.019 1.00 34.16 183 ALA A CA 1
ATOM 1378 C C . ALA A 1 183 ? -23.137 -4.296 19.082 1.00 34.16 183 ALA A C 1
ATOM 1380 O O . ALA A 1 183 ? -21.980 -4.656 18.847 1.00 34.16 183 ALA A O 1
ATOM 1381 N N . ARG A 1 184 ? -23.666 -3.182 18.551 1.00 38.19 184 ARG A N 1
ATOM 1382 C CA . ARG A 1 184 ? -22.909 -2.195 17.766 1.00 38.19 184 ARG A CA 1
ATOM 1383 C C . ARG A 1 184 ? -21.710 -1.736 18.595 1.00 38.19 184 ARG A C 1
ATOM 1385 O O . ARG A 1 184 ? -21.887 -1.073 19.612 1.00 38.19 184 ARG A O 1
ATOM 1392 N N . SER A 1 185 ? -20.505 -2.103 18.178 1.00 38.75 185 SER A N 1
ATOM 1393 C CA . SER A 1 185 ? -19.270 -1.675 18.828 1.00 38.75 185 SER A CA 1
ATOM 1394 C C . SER A 1 185 ? -18.303 -1.133 17.784 1.00 38.75 185 SER A C 1
ATOM 1396 O O . SER A 1 185 ? -18.032 -1.759 16.759 1.00 38.75 185 SER A O 1
ATOM 1398 N N . THR A 1 186 ? -17.823 0.080 18.048 1.00 40.91 186 THR A N 1
ATOM 1399 C CA . THR A 1 186 ? -16.684 0.702 17.379 1.00 40.91 186 THR A CA 1
ATOM 1400 C C . THR A 1 186 ? -15.439 -0.089 17.729 1.00 40.91 186 THR A C 1
ATOM 1402 O O . THR A 1 186 ? -15.149 -0.319 18.906 1.00 40.91 186 THR A O 1
ATOM 1405 N N . ALA A 1 187 ? -14.710 -0.523 16.712 1.00 37.03 187 ALA A N 1
ATOM 1406 C CA . ALA A 1 187 ? -13.454 -1.199 16.923 1.00 37.03 187 ALA A CA 1
ATOM 1407 C C . ALA A 1 187 ? -12.391 -0.183 17.336 1.00 37.03 187 ALA A C 1
ATOM 1409 O O . ALA A 1 187 ? -11.922 0.614 16.528 1.00 37.03 187 ALA A O 1
ATOM 1410 N N . GLU A 1 188 ? -12.017 -0.209 18.610 1.00 43.72 188 GLU A N 1
ATOM 1411 C CA . GLU A 1 188 ? -10.800 0.449 19.060 1.00 43.72 188 GLU A CA 1
ATOM 1412 C C . GLU A 1 188 ? -9.616 -0.324 18.479 1.00 43.72 188 GLU A C 1
ATOM 1414 O O . GLU A 1 188 ? -9.216 -1.372 18.985 1.00 43.72 188 GLU A O 1
ATOM 1419 N N . CYS A 1 189 ? -9.083 0.178 17.368 1.00 40.91 189 CYS A N 1
ATOM 1420 C CA . CYS A 1 189 ? -7.848 -0.326 16.805 1.00 40.91 189 CYS A CA 1
ATOM 1421 C C . CYS A 1 189 ? -6.681 0.184 17.647 1.00 40.91 189 CYS A C 1
ATOM 1423 O O . CYS A 1 189 ? -6.109 1.237 17.371 1.00 40.91 189 CYS A O 1
ATOM 1425 N N . SER A 1 190 ? -6.363 -0.536 18.724 1.00 44.19 190 SER A N 1
ATOM 1426 C CA . SER A 1 190 ? -5.139 -0.264 19.463 1.00 44.19 190 SER A CA 1
ATOM 1427 C C . SER A 1 190 ? -4.013 -1.155 18.941 1.00 44.19 190 SER A C 1
ATOM 1429 O O . SER A 1 190 ? -3.965 -2.365 19.169 1.00 44.19 190 SER A O 1
ATOM 1431 N N . THR A 1 191 ? -3.087 -0.488 18.251 1.00 49.41 191 THR A N 1
ATOM 1432 C CA . THR A 1 191 ? -1.659 -0.813 18.177 1.00 49.41 191 THR A CA 1
ATOM 1433 C C . THR A 1 191 ? -1.304 -2.168 17.572 1.00 49.41 191 THR A C 1
ATOM 1435 O O . THR A 1 191 ? -0.835 -3.069 18.261 1.00 49.41 191 THR A O 1
ATOM 1438 N N . ILE A 1 192 ? -1.383 -2.238 16.240 1.00 52.12 192 ILE A N 1
ATOM 1439 C CA . ILE A 1 192 ? -0.722 -3.290 15.445 1.00 52.12 192 ILE A CA 1
ATOM 1440 C C . ILE A 1 192 ? 0.820 -3.243 15.630 1.00 52.12 192 ILE A C 1
ATOM 1442 O O . ILE A 1 192 ? 1.495 -4.248 15.436 1.00 52.12 192 ILE A O 1
ATOM 1446 N N . PHE A 1 193 ? 1.388 -2.116 16.099 1.00 47.78 193 PHE A N 1
ATOM 1447 C CA . PHE A 1 193 ? 2.845 -1.884 16.148 1.00 47.78 193 PHE A CA 1
ATOM 1448 C C . PHE A 1 193 ? 3.412 -1.347 17.482 1.00 47.78 193 PHE A C 1
ATOM 1450 O O . PHE A 1 193 ? 4.500 -0.778 17.503 1.00 47.78 193 PHE A O 1
ATOM 1457 N N . SER A 1 194 ? 2.745 -1.519 18.634 1.00 40.94 194 SER A N 1
ATOM 1458 C CA . SER A 1 194 ? 3.315 -1.050 19.924 1.00 40.94 194 SER A CA 1
ATOM 1459 C C . SER A 1 194 ? 4.533 -1.843 20.419 1.00 40.94 194 SER A C 1
ATOM 1461 O O . SER A 1 194 ? 5.115 -1.494 21.446 1.00 40.94 194 SER A O 1
ATOM 1463 N N . GLY A 1 195 ? 4.927 -2.914 19.730 1.00 34.06 195 GLY A N 1
ATOM 1464 C CA . GLY A 1 195 ? 6.196 -3.589 19.972 1.00 34.06 195 GLY A CA 1
ATOM 1465 C C . GLY A 1 195 ? 7.287 -2.946 19.126 1.00 34.06 195 GLY A C 1
ATOM 1466 O O . GLY A 1 195 ? 7.157 -2.902 17.907 1.00 34.06 195 GLY A O 1
ATOM 1467 N N . LYS A 1 196 ? 8.377 -2.478 19.753 1.00 25.39 196 LYS A N 1
ATOM 1468 C CA . LYS A 1 196 ? 9.644 -2.202 19.050 1.00 25.39 196 LYS A CA 1
ATOM 1469 C C . LYS A 1 196 ? 9.895 -3.329 18.031 1.00 25.39 196 LYS A C 1
ATOM 1471 O O . LYS A 1 196 ? 9.802 -4.488 18.444 1.00 25.39 196 LYS A O 1
ATOM 1476 N N . PRO A 1 197 ? 10.213 -3.032 16.758 1.00 32.84 197 PRO A N 1
ATOM 1477 C CA . PRO A 1 197 ? 10.506 -4.077 15.789 1.00 32.84 197 PRO A CA 1
ATOM 1478 C C . PRO A 1 197 ? 11.644 -4.941 16.335 1.00 32.84 197 PRO A C 1
ATOM 1480 O O . PRO A 1 197 ? 12.702 -4.429 16.711 1.00 32.84 197 PRO A O 1
ATOM 1483 N N . ALA A 1 198 ? 11.400 -6.249 16.429 1.00 28.50 198 ALA A N 1
ATOM 1484 C CA . ALA A 1 198 ? 12.478 -7.203 16.605 1.00 28.50 198 ALA A CA 1
ATOM 1485 C C . ALA A 1 198 ? 13.396 -7.039 15.393 1.00 28.50 198 ALA A C 1
ATOM 1487 O O . ALA A 1 198 ? 12.945 -7.113 14.249 1.00 28.50 198 ALA A O 1
ATOM 1488 N N . ALA A 1 199 ? 14.660 -6.725 15.664 1.00 27.44 199 ALA A N 1
ATOM 1489 C CA . ALA A 1 199 ? 15.687 -6.610 14.650 1.00 27.44 199 ALA A CA 1
ATOM 1490 C C . ALA A 1 199 ? 15.663 -7.850 13.745 1.00 27.44 199 ALA A C 1
ATOM 1492 O O . ALA A 1 199 ? 15.584 -8.976 14.235 1.00 27.44 199 ALA A O 1
ATOM 1493 N N . SER A 1 200 ? 15.725 -7.603 12.436 1.00 25.75 200 SER A N 1
ATOM 1494 C CA . SER A 1 200 ? 15.975 -8.591 11.389 1.00 25.75 200 SER A CA 1
ATOM 1495 C C . SER A 1 200 ? 17.006 -9.621 11.857 1.00 25.75 200 SER A C 1
ATOM 1497 O O . SER A 1 200 ? 18.175 -9.280 12.035 1.00 25.75 200 SER A O 1
ATOM 1499 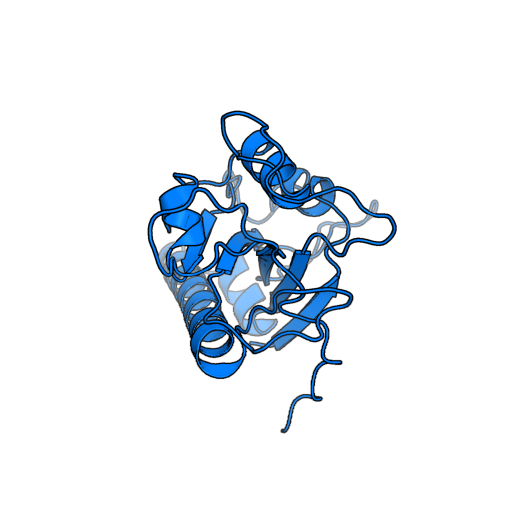N N . THR A 1 201 ? 16.596 -10.873 12.057 1.00 27.97 201 THR A N 1
ATOM 1500 C CA . THR A 1 201 ? 17.545 -11.988 12.125 1.00 27.97 201 THR A CA 1
ATOM 1501 C C . THR A 1 201 ? 17.967 -12.358 10.708 1.00 27.97 201 THR A C 1
ATOM 1503 O O . THR A 1 201 ? 17.123 -12.399 9.814 1.00 27.97 201 THR A O 1
ATOM 1506 N N . ALA A 1 202 ? 19.282 -12.538 10.570 1.00 29.28 202 ALA A N 1
ATOM 1507 C CA . ALA A 1 202 ? 20.077 -12.774 9.366 1.00 29.28 202 ALA A CA 1
ATOM 1508 C C . ALA A 1 202 ? 19.564 -13.863 8.413 1.00 29.28 202 ALA A C 1
ATOM 1510 O O . ALA A 1 202 ? 18.897 -14.810 8.888 1.00 29.28 202 ALA A O 1
#

Secondary structure (DSSP, 8-state):
-EEEEEE---SHHHHSPPPPTTSTT-----EEEEETHHHHHTT--TT-B--HHHHHHHHHTB-TTT--BSS---TT---EEEEEEEPPHHHHHHHHHS-HHHHHHHHHHHHHHHHHHHHHHHHHH-EEE-SGGG-SPEEE--EEEEEEEEEEPPPBTTBPPPEEEEEEEEEES--PPPP-SSS------B-TT-S-PPP---

InterPro domains:
  IPR014862 TrwC relaxase [PF08751] (10-185)

Radius of gyration: 17.88 Å; chains: 1; bounding box: 45×34×52 Å

Foldseek 3Di:
DDKDKDQDPALCVQVVADDAPLDPPDPQQWAKDKFPCFCVVLVRDGGDGDDSQLVRLQLQQARSPPSHHLADDDPPDRFWMKIKFWDPLVLLVCLSPDDPVSVVVSVVVQVVVVVVVVVCCQVPQQWFADDDPRPHDTARWMKMWTKRWDQFDRDDPVDRGHGITMIITIIGLDTDGDDDDDDDDRDHSPCSPPDDDDPDDD